Protein AF-A0A522CCM1-F1 (afdb_monomer_lite)

Sequence (232 aa):
MRIQDTDIWNDLVVQETVAMVGDIGEIGLGGDVNENPIMKMMLESGCLDPLAVSAVLAGENDTLFHSGALPPSVQEVLDLSRATRVREEGPGHIFAARNVSALRVVLAEFSSEVTGDAYRKLLDCHDFPELKPHIDAGAHNVVALADGMIETGLLRDMPPKLLDKFIEGMENVSQMAESSVLKRGVASAVQSLKAAIAETAAEELTSAAPRIDPNSPYEVMKQVAKTKFKVK

Radius of gyration: 23.4 Å; chains: 1; bounding box: 50×57×73 Å

Secondary structure (DSSP, 8-state):
----SSHHHHHHHHHHHHHHHHHHHHS--SS-GGG-HHHHHHHHHT---HHHHHHHHHHH-TTSSTTSPPPHHHHHHHHHH-HHHHHHH-SHHHHHHT-HHHHHHHHHHHHHHHHSHHHHHHHHS---TTTHHHHHHHHHHHHHHHHHHHHHTGGGGS-HHHHHHHHHHHHHHHHH---HHHHHHHHHHHHHHHHHHHHHHHHHHHHSS----TTSHHHHHHHHHHHHT---

Structure (mmCIF, N/CA/C/O backbone):
data_AF-A0A522CCM1-F1
#
_entry.id   AF-A0A522CCM1-F1
#
loop_
_atom_site.group_PDB
_atom_site.id
_atom_site.type_symbol
_atom_site.label_atom_id
_atom_site.label_alt_id
_atom_site.label_comp_id
_atom_site.label_asym_id
_atom_site.label_entity_id
_atom_site.label_seq_id
_atom_site.pdbx_PDB_ins_code
_atom_site.Cartn_x
_atom_site.Cartn_y
_atom_site.Cartn_z
_atom_site.occupancy
_atom_site.B_iso_or_equiv
_atom_site.auth_seq_id
_atom_site.auth_comp_id
_atom_site.auth_asym_id
_atom_site.auth_atom_id
_atom_site.pdbx_PDB_model_num
ATOM 1 N N . MET A 1 1 ? -25.336 -11.911 29.252 1.00 30.45 1 MET A N 1
ATOM 2 C CA . MET A 1 1 ? -24.278 -12.932 29.162 1.00 30.45 1 MET A CA 1
ATOM 3 C C . MET A 1 1 ? -23.717 -12.817 27.755 1.00 30.45 1 MET A C 1
ATOM 5 O O . MET A 1 1 ? -24.444 -13.076 26.810 1.00 30.45 1 MET A O 1
ATOM 9 N N . ARG A 1 2 ? -22.543 -12.194 27.625 1.00 36.34 2 ARG A N 1
ATOM 10 C CA . ARG A 1 2 ? -21.839 -11.914 26.365 1.00 36.34 2 ARG A CA 1
ATOM 11 C C . ARG A 1 2 ? -20.530 -12.698 26.392 1.00 36.34 2 ARG A C 1
ATOM 13 O O . ARG A 1 2 ? -20.005 -12.905 27.484 1.00 36.34 2 ARG A O 1
ATOM 20 N N . ILE A 1 3 ? -20.018 -12.957 25.188 1.00 30.80 3 ILE A N 1
ATOM 21 C CA . ILE A 1 3 ? -18.792 -13.684 24.823 1.00 30.80 3 ILE A CA 1
ATOM 22 C C . ILE A 1 3 ? -19.064 -15.184 24.677 1.00 30.80 3 ILE A C 1
ATOM 24 O O . ILE A 1 3 ? -19.173 -15.854 25.698 1.00 30.80 3 ILE A O 1
ATOM 28 N N . GLN A 1 4 ? -19.194 -15.663 23.424 1.00 28.12 4 GLN A N 1
ATOM 29 C CA . GLN A 1 4 ? -18.672 -16.973 22.971 1.00 28.12 4 GLN A CA 1
ATOM 30 C C . GLN A 1 4 ? -18.895 -17.362 21.485 1.00 28.12 4 GLN A C 1
ATOM 32 O O . GLN A 1 4 ? -18.492 -18.458 21.124 1.00 28.12 4 GLN A O 1
ATOM 37 N N . ASP A 1 5 ? -19.421 -16.504 20.597 1.00 29.20 5 ASP A N 1
ATOM 38 C CA . ASP A 1 5 ? -19.772 -16.942 19.220 1.00 29.20 5 ASP A CA 1
ATOM 39 C C . ASP A 1 5 ? -18.972 -16.297 18.064 1.00 29.20 5 ASP A C 1
ATOM 41 O O . ASP A 1 5 ? -19.349 -16.449 16.907 1.00 29.20 5 ASP A O 1
ATOM 45 N N . THR A 1 6 ? -17.871 -15.577 18.315 1.00 30.20 6 THR A N 1
ATOM 46 C CA . THR A 1 6 ? -17.014 -15.017 17.237 1.00 30.20 6 THR A CA 1
ATOM 47 C C . THR A 1 6 ? -15.838 -15.912 16.850 1.00 30.20 6 THR A C 1
ATOM 49 O O . THR A 1 6 ? -15.384 -15.852 15.711 1.00 30.20 6 THR A O 1
ATOM 52 N N . ASP A 1 7 ? -15.386 -16.784 17.750 1.00 31.72 7 ASP A N 1
ATOM 53 C CA . ASP A 1 7 ? -14.239 -17.664 17.484 1.00 31.72 7 ASP A CA 1
ATOM 54 C C . ASP A 1 7 ? -14.651 -18.878 16.635 1.00 31.72 7 ASP A C 1
ATOM 56 O O . ASP A 1 7 ? -13.895 -19.330 15.783 1.00 31.72 7 ASP A O 1
ATOM 60 N N . ILE A 1 8 ? -15.906 -19.325 16.764 1.00 29.61 8 ILE A N 1
ATOM 61 C CA . ILE A 1 8 ? -16.461 -20.439 15.981 1.00 29.61 8 ILE A CA 1
ATOM 62 C C . ILE A 1 8 ? -16.677 -20.034 14.515 1.00 29.61 8 ILE A C 1
ATOM 64 O O . ILE A 1 8 ? -16.461 -20.849 13.629 1.00 29.61 8 ILE A O 1
ATOM 68 N N . TRP A 1 9 ? -17.046 -18.777 14.234 1.00 25.88 9 TRP A N 1
ATOM 69 C CA . TRP A 1 9 ? -17.187 -18.284 12.856 1.00 25.88 9 TRP A CA 1
ATOM 70 C C . TRP A 1 9 ? -15.838 -18.051 12.173 1.00 25.88 9 TRP A C 1
ATOM 72 O O . TRP A 1 9 ? -15.718 -18.334 10.986 1.00 25.88 9 TRP A O 1
ATOM 82 N N . ASN A 1 10 ? -14.816 -17.597 12.904 1.00 30.41 10 ASN A N 1
ATOM 83 C CA . ASN A 1 10 ? -13.466 -17.485 12.350 1.00 30.41 10 ASN A CA 1
ATOM 84 C C . ASN A 1 10 ? -12.851 -18.861 12.073 1.00 30.41 10 ASN A C 1
ATOM 86 O O . ASN A 1 10 ? -12.274 -19.041 11.007 1.00 30.41 10 ASN A O 1
ATOM 90 N N . ASP A 1 11 ? -13.036 -19.845 12.955 1.00 27.53 11 ASP A N 1
ATOM 91 C CA . ASP A 1 11 ? -12.543 -21.204 12.710 1.00 27.53 11 ASP A CA 1
ATOM 92 C C . 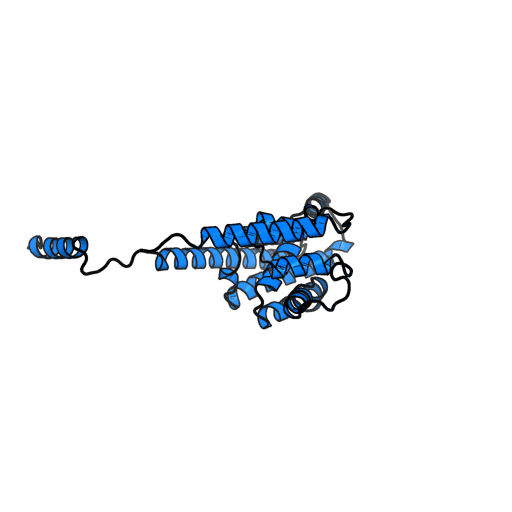ASP A 1 11 ? -13.308 -21.904 11.577 1.00 27.53 11 ASP A C 1
ATOM 94 O O . ASP A 1 11 ? -12.689 -22.611 10.785 1.00 27.53 11 ASP A O 1
ATOM 98 N N . LEU A 1 12 ? -14.620 -21.669 11.428 1.00 25.67 12 LEU A N 1
ATOM 99 C CA . LEU A 1 12 ? -15.402 -22.231 10.320 1.00 25.67 12 LEU A CA 1
ATOM 100 C C . LEU A 1 12 ? -15.051 -21.574 8.978 1.00 25.67 12 LEU A C 1
ATOM 102 O O . LEU A 1 12 ? -14.905 -22.277 7.988 1.00 25.67 12 LEU A O 1
ATOM 106 N N . VAL A 1 13 ? -14.846 -20.252 8.940 1.00 33.22 13 VAL A N 1
ATOM 107 C CA . VAL A 1 13 ? -14.444 -19.533 7.717 1.00 33.22 13 VAL A CA 1
ATOM 108 C C . VAL A 1 13 ? -12.998 -19.854 7.346 1.00 33.22 13 VAL A C 1
ATOM 110 O O . VAL A 1 13 ? -12.708 -20.019 6.166 1.00 33.22 13 VAL A O 1
ATOM 113 N N . VAL A 1 14 ? -12.089 -20.017 8.313 1.00 31.77 14 VAL A N 1
ATOM 114 C CA . VAL A 1 14 ? -10.717 -20.482 8.052 1.00 31.77 14 VAL A CA 1
ATOM 115 C C . VAL A 1 14 ? -10.724 -21.938 7.586 1.00 31.77 14 VAL A C 1
ATOM 117 O O . VAL A 1 14 ? -10.019 -22.250 6.634 1.00 31.77 14 VAL A O 1
ATOM 120 N N . GLN A 1 15 ? -11.546 -22.820 8.163 1.00 28.48 15 GLN A N 1
ATOM 121 C CA . GLN A 1 15 ? -11.653 -24.211 7.704 1.00 28.48 15 GLN A CA 1
ATOM 122 C C . GLN A 1 15 ? -12.343 -24.345 6.343 1.00 28.48 15 GLN A C 1
ATOM 124 O O . GLN A 1 15 ? -11.892 -25.153 5.540 1.00 28.48 15 GLN A O 1
ATOM 129 N N . GLU A 1 16 ? -13.364 -23.543 6.033 1.00 28.03 16 GLU A N 1
ATOM 130 C CA . GLU A 1 16 ? -14.008 -23.523 4.712 1.00 28.03 16 GLU A CA 1
ATOM 131 C C . GLU A 1 16 ? -13.123 -22.852 3.652 1.00 28.03 16 GLU A C 1
ATOM 133 O O . GLU A 1 16 ? -13.088 -23.312 2.515 1.00 28.03 16 GLU A O 1
ATOM 138 N N . THR A 1 17 ? -12.330 -21.838 4.017 1.00 32.12 17 THR A N 1
ATOM 139 C CA . THR A 1 17 ? -11.336 -21.223 3.117 1.00 32.12 17 THR A CA 1
ATOM 140 C C . THR A 1 17 ? -10.154 -22.166 2.882 1.00 32.12 17 THR A C 1
ATOM 142 O O . THR A 1 17 ? -9.695 -22.289 1.753 1.00 32.12 17 THR A O 1
ATOM 145 N N . VAL A 1 18 ? -9.697 -22.901 3.903 1.00 29.98 18 VAL A N 1
ATOM 146 C CA . VAL A 1 18 ? -8.673 -23.954 3.766 1.00 29.98 18 VAL A CA 1
ATOM 147 C C . VAL A 1 18 ? -9.215 -25.165 3.002 1.00 29.98 18 VAL A C 1
ATOM 149 O O . VAL A 1 18 ? -8.461 -25.768 2.250 1.00 29.98 18 VAL A O 1
ATOM 152 N N . ALA A 1 19 ? -10.503 -25.497 3.121 1.00 29.53 19 ALA A N 1
ATOM 153 C CA . ALA A 1 19 ? -11.146 -26.532 2.310 1.00 29.53 19 ALA A CA 1
ATOM 154 C C . ALA A 1 19 ? -11.309 -26.089 0.847 1.00 29.53 19 ALA A C 1
ATOM 156 O O . ALA A 1 19 ? -11.021 -26.872 -0.046 1.00 29.53 19 ALA A O 1
ATOM 157 N N . MET A 1 20 ? -11.648 -24.821 0.583 1.00 29.55 20 MET A N 1
ATOM 158 C CA . MET A 1 20 ? -11.627 -24.254 -0.773 1.00 29.55 20 MET A CA 1
ATOM 159 C C . MET A 1 20 ? -10.211 -24.244 -1.365 1.00 29.55 20 MET A C 1
ATOM 161 O O . MET A 1 20 ? -10.035 -24.609 -2.520 1.00 29.55 20 MET A O 1
ATOM 165 N N . VAL A 1 21 ? -9.192 -23.877 -0.582 1.00 34.12 21 VAL A N 1
ATOM 166 C CA . VAL A 1 21 ? -7.774 -23.916 -0.991 1.00 34.12 21 VAL A CA 1
ATOM 167 C C . VAL A 1 21 ? -7.271 -25.361 -1.158 1.00 34.12 21 VAL A C 1
ATOM 169 O O . VAL A 1 21 ? -6.456 -25.627 -2.038 1.00 34.12 21 VAL A O 1
ATOM 172 N N . GLY A 1 22 ? -7.784 -26.302 -0.362 1.00 27.34 22 GLY A N 1
ATOM 173 C CA . GLY A 1 22 ? -7.484 -27.733 -0.438 1.00 27.34 22 GLY A CA 1
ATOM 174 C C . GLY A 1 22 ? -8.107 -28.415 -1.657 1.00 27.34 22 GLY A C 1
ATOM 175 O O . GLY A 1 22 ? -7.413 -29.153 -2.351 1.00 27.34 22 GLY A O 1
ATOM 176 N N . ASP A 1 23 ? -9.361 -28.096 -1.981 1.00 31.47 23 ASP A N 1
ATOM 177 C CA . ASP A 1 23 ? -10.045 -28.590 -3.183 1.00 31.47 23 ASP A CA 1
ATOM 178 C C . ASP A 1 23 ? -9.458 -27.967 -4.460 1.00 31.47 23 ASP A C 1
ATOM 180 O O . ASP A 1 23 ? -9.350 -28.638 -5.484 1.00 31.47 23 ASP A O 1
ATOM 184 N N . ILE A 1 24 ? -8.979 -26.717 -4.404 1.00 35.44 24 ILE A N 1
ATOM 185 C CA . ILE A 1 24 ? -8.201 -26.094 -5.490 1.00 35.44 24 ILE A CA 1
ATOM 186 C C . ILE A 1 24 ? -6.858 -26.827 -5.712 1.00 35.44 24 ILE A C 1
ATOM 188 O O . ILE A 1 24 ? -6.369 -26.885 -6.841 1.00 35.44 24 ILE A O 1
ATOM 192 N N . GLY A 1 25 ? -6.292 -27.451 -4.673 1.00 30.28 25 GLY A N 1
ATOM 193 C CA . GLY A 1 25 ? -5.095 -28.294 -4.764 1.00 30.28 25 GLY A CA 1
ATOM 194 C C . GLY A 1 25 ? -5.304 -29.625 -5.502 1.00 30.28 25 GLY A C 1
ATOM 195 O O . GLY A 1 25 ? -4.355 -30.142 -6.090 1.00 30.28 25 GLY A O 1
ATOM 196 N N . GLU A 1 26 ? -6.529 -30.167 -5.539 1.00 30.34 26 GLU A N 1
ATOM 197 C CA . GLU A 1 26 ? -6.848 -31.380 -6.314 1.00 30.34 26 GLU A CA 1
ATOM 198 C C . GLU A 1 26 ? -7.191 -31.087 -7.785 1.00 30.34 26 GLU A C 1
ATOM 200 O O . GLU A 1 26 ? -7.065 -31.973 -8.637 1.00 30.34 26 GLU A O 1
ATOM 205 N N . ILE A 1 27 ? -7.520 -29.837 -8.138 1.00 31.53 27 ILE A N 1
ATOM 206 C CA . ILE A 1 27 ? -7.717 -29.404 -9.532 1.00 31.53 27 ILE A CA 1
ATOM 207 C C . ILE A 1 27 ? -6.370 -28.982 -10.143 1.00 31.53 27 ILE A C 1
ATOM 209 O O . ILE A 1 27 ? -6.199 -27.863 -10.610 1.00 31.53 27 ILE A O 1
ATOM 213 N N . GLY A 1 28 ? -5.390 -29.888 -10.134 1.00 28.36 28 GLY A N 1
ATOM 214 C CA . GLY A 1 28 ? -4.224 -29.849 -11.028 1.00 28.36 28 GLY A CA 1
ATOM 215 C C . GLY A 1 28 ? -3.509 -28.499 -11.198 1.00 28.36 28 GLY A C 1
ATOM 216 O O . GLY A 1 28 ? -3.102 -28.180 -12.316 1.00 28.36 28 GLY A O 1
ATOM 217 N N . LEU A 1 29 ? -3.337 -27.709 -10.134 1.00 37.25 29 LEU A N 1
ATOM 218 C CA . LEU A 1 29 ? -2.460 -26.541 -10.158 1.00 37.25 29 LEU A CA 1
ATOM 219 C C . LEU A 1 29 ? -1.007 -27.014 -10.076 1.00 37.25 29 LEU A C 1
ATOM 221 O O . LEU A 1 29 ? -0.530 -27.461 -9.039 1.00 37.25 29 LEU A O 1
ATOM 225 N N . GLY A 1 30 ? -0.281 -26.917 -11.186 1.00 30.20 30 GLY A N 1
ATOM 226 C CA . GLY A 1 30 ? 1.158 -27.191 -11.255 1.00 30.20 30 GLY A CA 1
ATOM 227 C C . GLY A 1 30 ? 2.047 -26.123 -10.601 1.00 30.20 30 GLY A C 1
ATOM 228 O O . GLY A 1 30 ? 3.176 -25.948 -11.049 1.00 30.20 30 GLY A O 1
ATOM 229 N N . GLY A 1 31 ? 1.557 -25.406 -9.587 1.00 39.31 31 GLY A N 1
ATOM 230 C CA . GLY A 1 31 ? 2.300 -24.412 -8.812 1.00 39.31 31 GLY A CA 1
ATOM 231 C C . GLY A 1 31 ? 1.668 -24.262 -7.432 1.00 39.31 31 GLY A C 1
ATOM 232 O O . GLY A 1 31 ? 0.456 -24.080 -7.322 1.00 39.31 31 GLY A O 1
ATOM 233 N N . ASP A 1 3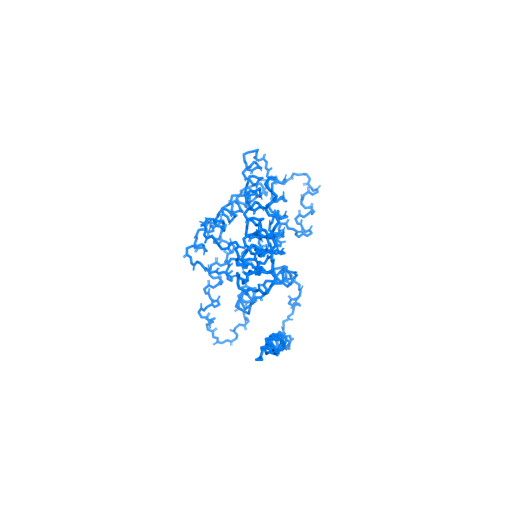2 ? 2.472 -24.412 -6.384 1.00 50.53 32 ASP A N 1
ATOM 234 C CA . ASP A 1 32 ? 2.021 -24.338 -4.997 1.00 50.53 32 ASP A CA 1
ATOM 235 C C . ASP A 1 32 ? 1.526 -22.907 -4.722 1.00 50.53 32 ASP A C 1
ATOM 237 O O . ASP A 1 32 ? 2.260 -21.944 -4.921 1.00 50.53 32 ASP A O 1
ATOM 241 N N . VAL A 1 33 ? 0.274 -22.735 -4.282 1.00 49.56 33 VAL A N 1
ATOM 242 C CA . VAL A 1 33 ? -0.326 -21.417 -3.965 1.00 49.56 33 VAL A CA 1
ATOM 243 C C . VAL A 1 33 ? 0.514 -20.647 -2.925 1.00 49.56 33 VAL A C 1
ATOM 245 O O . VAL A 1 33 ? 0.452 -19.420 -2.843 1.00 49.56 33 VAL A O 1
ATOM 248 N N . ASN A 1 34 ? 1.364 -21.358 -2.175 1.00 52.16 34 ASN A N 1
ATOM 249 C CA . ASN A 1 34 ? 2.346 -20.798 -1.247 1.00 52.16 34 ASN A CA 1
ATOM 250 C C . ASN A 1 34 ? 3.597 -20.182 -1.912 1.00 52.16 34 ASN A C 1
ATOM 252 O O . ASN A 1 34 ? 4.387 -19.531 -1.223 1.00 52.16 34 ASN A O 1
ATOM 256 N N . GLU A 1 35 ? 3.804 -20.371 -3.218 1.00 64.31 35 GLU A N 1
ATOM 257 C CA . GLU A 1 35 ? 4.907 -19.769 -3.982 1.00 64.31 35 GLU A CA 1
ATOM 258 C C . GLU A 1 35 ? 4.575 -18.367 -4.511 1.00 64.31 35 GLU A C 1
ATOM 260 O O . GLU A 1 35 ? 5.494 -17.617 -4.850 1.00 64.31 35 GLU A O 1
ATOM 265 N N . ASN A 1 36 ? 3.298 -17.967 -4.527 1.00 74.62 36 ASN A N 1
ATOM 266 C CA . ASN A 1 36 ? 2.910 -16.617 -4.928 1.00 74.62 36 ASN A CA 1
ATOM 267 C C . ASN A 1 36 ? 3.379 -15.591 -3.868 1.00 74.62 36 ASN A C 1
ATOM 269 O O . ASN A 1 36 ? 2.920 -15.627 -2.719 1.00 74.62 36 ASN A O 1
ATOM 273 N N . PRO A 1 37 ? 4.259 -14.637 -4.230 1.00 77.12 37 PRO A N 1
ATOM 274 C CA . PRO A 1 37 ? 4.839 -13.690 -3.280 1.00 77.12 37 PRO A CA 1
ATOM 275 C C . PRO A 1 37 ? 3.816 -12.685 -2.727 1.00 77.12 37 PRO A C 1
ATOM 277 O O . PRO A 1 37 ? 3.948 -12.261 -1.578 1.00 77.12 37 PRO A O 1
ATOM 280 N N . ILE A 1 38 ? 2.777 -12.344 -3.497 1.00 83.38 38 ILE A N 1
ATOM 281 C CA . ILE A 1 38 ? 1.671 -11.478 -3.068 1.00 83.38 38 ILE A CA 1
ATOM 282 C C . ILE A 1 38 ? 0.817 -12.224 -2.045 1.00 83.38 38 ILE A C 1
ATOM 284 O O . ILE A 1 38 ? 0.594 -11.723 -0.944 1.00 83.38 38 ILE A O 1
ATOM 288 N N . MET A 1 39 ? 0.402 -13.453 -2.367 1.00 82.06 39 MET A N 1
ATOM 289 C CA . MET A 1 39 ? -0.387 -14.296 -1.463 1.00 82.06 39 MET A CA 1
ATOM 290 C C . MET A 1 39 ? 0.358 -14.541 -0.147 1.00 82.06 39 MET A C 1
ATOM 292 O O . MET A 1 39 ? -0.208 -14.382 0.936 1.00 82.06 39 MET A O 1
ATOM 296 N N . LYS A 1 40 ? 1.658 -14.845 -0.229 1.00 82.06 40 LYS A N 1
ATOM 297 C CA . LYS A 1 40 ? 2.532 -15.007 0.934 1.00 82.06 40 LYS A CA 1
ATOM 298 C C . LYS A 1 40 ? 2.619 -13.733 1.776 1.00 82.06 40 LYS A C 1
ATOM 300 O O . LYS A 1 40 ? 2.466 -13.799 2.994 1.00 82.06 40 LYS A O 1
ATOM 305 N N . MET A 1 41 ? 2.802 -12.571 1.145 1.00 85.38 41 MET A N 1
ATOM 306 C CA . MET A 1 41 ? 2.810 -11.281 1.842 1.00 85.38 41 MET A CA 1
ATOM 307 C C . MET A 1 41 ? 1.486 -11.035 2.575 1.00 85.38 41 MET A C 1
ATOM 309 O O . MET A 1 41 ? 1.478 -10.581 3.724 1.00 85.38 41 MET A O 1
ATOM 313 N N . MET A 1 42 ? 0.362 -11.366 1.934 1.00 85.75 42 MET A N 1
ATOM 314 C CA . MET A 1 42 ? -0.961 -11.186 2.521 1.00 85.75 42 MET A CA 1
ATOM 315 C C . MET A 1 42 ? -1.217 -12.120 3.710 1.00 85.75 42 MET A C 1
ATOM 317 O O . MET A 1 42 ? -1.735 -11.676 4.740 1.00 85.75 42 MET A O 1
ATOM 321 N N . LEU A 1 43 ? -0.795 -13.384 3.593 1.00 84.38 43 LEU A N 1
ATOM 322 C CA . LEU A 1 43 ? -0.793 -14.384 4.666 1.00 84.38 43 LEU A CA 1
ATOM 323 C C . LEU A 1 43 ? 0.002 -13.894 5.885 1.00 84.38 43 LEU A C 1
ATOM 325 O O . LEU A 1 43 ? -0.529 -13.818 6.992 1.00 84.38 43 LEU A O 1
ATOM 329 N N . GLU A 1 44 ? 1.267 -13.517 5.685 1.00 84.06 44 GLU A N 1
ATOM 330 C CA . GLU A 1 44 ? 2.179 -13.103 6.763 1.00 84.06 44 GLU A CA 1
ATOM 331 C C . GLU A 1 44 ? 1.721 -11.818 7.470 1.00 84.06 44 GLU A C 1
ATOM 333 O O . GLU A 1 44 ? 1.930 -11.638 8.681 1.00 84.06 44 GLU A O 1
ATOM 338 N N . SER A 1 45 ? 1.059 -10.938 6.718 1.00 83.12 45 SER A N 1
ATOM 339 C CA . SER A 1 45 ? 0.528 -9.667 7.211 1.00 83.12 45 SER A CA 1
ATOM 340 C C . SER A 1 45 ? -0.849 -9.791 7.865 1.00 83.12 45 SER A C 1
ATOM 342 O O . SER A 1 45 ? -1.321 -8.822 8.462 1.00 83.12 45 SER A O 1
ATOM 344 N N . GLY A 1 46 ? -1.496 -10.959 7.771 1.00 80.88 46 GLY A N 1
ATOM 345 C CA . GLY A 1 46 ? -2.859 -11.173 8.258 1.00 80.88 46 GLY A CA 1
ATOM 346 C C . GLY A 1 46 ? -3.902 -10.318 7.532 1.00 80.88 46 GLY A C 1
ATOM 347 O O . GLY A 1 46 ? -4.912 -9.960 8.129 1.00 80.88 46 GLY A O 1
ATOM 348 N N . CYS A 1 47 ? -3.650 -9.947 6.271 1.00 82.56 47 CYS A N 1
ATOM 349 C CA . CYS A 1 47 ? -4.543 -9.095 5.476 1.00 82.56 47 CYS A CA 1
ATOM 350 C C . CYS A 1 47 ? -5.418 -9.874 4.487 1.00 82.56 47 CYS A C 1
ATOM 352 O O . CYS A 1 47 ? -6.005 -9.283 3.582 1.00 82.56 47 CYS A O 1
ATOM 354 N N . LEU A 1 48 ? -5.512 -11.192 4.663 1.00 73.94 48 LEU A N 1
ATOM 355 C CA . LEU A 1 48 ? -6.335 -12.053 3.831 1.00 73.94 48 LEU A CA 1
ATOM 356 C C . LEU A 1 48 ? -7.819 -11.803 4.082 1.00 73.94 48 LEU A C 1
ATOM 358 O O . LEU A 1 48 ? -8.353 -12.138 5.138 1.00 73.94 48 LEU A O 1
ATOM 362 N N . ASP A 1 49 ? -8.490 -11.285 3.063 1.00 80.62 49 ASP A N 1
ATOM 363 C CA . ASP A 1 49 ? -9.928 -11.430 2.909 1.00 80.62 49 ASP A CA 1
ATOM 364 C C . ASP A 1 49 ? -10.239 -12.317 1.690 1.00 80.62 49 ASP A C 1
ATOM 366 O O . ASP A 1 49 ? -9.479 -12.305 0.715 1.00 80.62 49 ASP A O 1
ATOM 370 N N . PRO A 1 50 ? -11.340 -13.097 1.712 1.00 77.44 50 PRO A N 1
ATOM 371 C CA . PRO A 1 50 ? -11.660 -14.041 0.637 1.00 77.44 50 PRO A CA 1
ATOM 372 C C . PRO A 1 50 ? -11.754 -13.398 -0.751 1.00 77.44 50 PRO A C 1
ATOM 374 O O . PRO A 1 50 ? -11.460 -14.042 -1.761 1.00 77.44 50 PRO A O 1
ATOM 377 N N . LEU A 1 51 ? -12.152 -12.123 -0.812 1.00 79.94 51 LEU A N 1
ATOM 378 C CA . LEU A 1 51 ? -12.288 -11.392 -2.066 1.00 79.94 51 LEU A CA 1
ATOM 379 C C . LEU A 1 51 ? -10.918 -11.062 -2.665 1.00 79.94 51 LEU A C 1
ATOM 381 O O . LEU A 1 51 ? -10.689 -11.335 -3.841 1.00 79.94 51 LEU A O 1
ATOM 385 N N . ALA A 1 52 ? -10.001 -10.540 -1.851 1.00 81.81 52 ALA A N 1
ATOM 386 C CA . ALA A 1 52 ? -8.626 -10.288 -2.258 1.00 81.81 52 ALA A CA 1
ATOM 387 C C . ALA A 1 52 ? -7.894 -11.584 -2.650 1.00 81.81 52 ALA A C 1
ATOM 389 O O . ALA A 1 52 ? -7.211 -11.602 -3.668 1.00 81.81 52 ALA A O 1
ATOM 390 N N . VAL A 1 53 ? -8.102 -12.687 -1.919 1.00 79.75 53 VAL A N 1
ATOM 391 C CA . VAL A 1 53 ? -7.558 -14.013 -2.276 1.00 79.75 53 VAL A CA 1
ATOM 392 C C . VAL A 1 53 ? -8.049 -14.455 -3.649 1.00 79.75 53 VAL A C 1
ATOM 394 O O . VAL A 1 53 ? -7.249 -14.809 -4.512 1.00 79.75 53 VAL A O 1
ATOM 397 N N . SER A 1 54 ? -9.364 -14.390 -3.867 1.00 77.25 54 SER A N 1
ATOM 398 C CA . SER A 1 54 ? -9.973 -14.769 -5.143 1.00 77.25 54 SER A CA 1
ATOM 399 C C . SER A 1 54 ? -9.429 -13.924 -6.292 1.00 77.25 54 SER A C 1
ATOM 401 O O . SER A 1 54 ? -9.142 -14.463 -7.355 1.00 77.25 54 SER A O 1
ATOM 403 N N . ALA A 1 55 ? -9.251 -12.619 -6.073 1.00 79.81 55 ALA A N 1
ATOM 404 C CA . ALA A 1 55 ? -8.683 -11.711 -7.060 1.00 79.81 55 ALA A CA 1
ATOM 405 C C . ALA A 1 55 ? -7.211 -12.030 -7.360 1.00 79.81 55 ALA A C 1
ATOM 407 O O . ALA A 1 55 ? -6.853 -12.161 -8.523 1.00 79.81 55 ALA A O 1
ATOM 408 N N . VAL A 1 56 ? -6.366 -12.219 -6.341 1.00 79.38 56 VAL A N 1
ATOM 409 C CA . VAL A 1 56 ? -4.943 -12.560 -6.527 1.00 79.38 56 VAL A CA 1
ATOM 410 C C . VAL A 1 56 ? -4.793 -13.851 -7.328 1.00 79.38 56 VAL A C 1
ATOM 412 O O . VAL A 1 56 ? -4.057 -13.882 -8.310 1.00 79.38 56 VAL A O 1
ATOM 415 N N . LEU A 1 57 ? -5.541 -14.894 -6.963 1.00 77.75 57 LEU A N 1
ATOM 416 C CA . LEU A 1 57 ? -5.502 -16.169 -7.673 1.00 77.75 57 LEU A CA 1
ATOM 417 C C . LEU A 1 57 ? -5.999 -16.021 -9.119 1.00 77.75 57 LEU A C 1
ATOM 419 O O . LEU A 1 57 ? -5.337 -16.474 -10.051 1.00 77.75 57 LEU A O 1
ATOM 423 N N . ALA A 1 58 ? -7.132 -15.340 -9.316 1.00 75.38 58 ALA A N 1
ATOM 424 C CA . ALA A 1 58 ? -7.712 -15.080 -10.632 1.00 75.38 58 ALA A CA 1
ATOM 425 C C . ALA A 1 58 ? -6.770 -14.307 -11.570 1.00 75.38 58 ALA A C 1
ATOM 427 O O . ALA A 1 58 ? -6.762 -14.563 -12.769 1.00 75.38 58 ALA A O 1
ATOM 428 N N . GLY A 1 59 ? -5.989 -13.364 -11.035 1.00 70.88 59 GLY A N 1
ATOM 429 C CA . GLY A 1 59 ? -5.044 -12.564 -11.815 1.00 70.88 59 GLY A CA 1
ATOM 430 C C . GLY A 1 59 ? -3.833 -13.352 -12.317 1.00 70.88 59 GLY A C 1
ATOM 431 O O . GLY A 1 59 ? -3.263 -12.987 -13.342 1.00 70.88 59 GLY A O 1
ATOM 432 N N . GLU A 1 60 ? -3.448 -14.429 -11.627 1.00 64.62 60 GLU A N 1
ATOM 433 C CA . GLU A 1 60 ? -2.330 -15.294 -12.034 1.00 64.62 60 GLU A CA 1
ATOM 434 C C . GLU A 1 60 ? -2.743 -16.409 -12.989 1.00 64.62 60 GLU A C 1
ATOM 436 O O . GLU A 1 60 ? -1.954 -16.838 -13.830 1.00 64.62 60 GLU A O 1
ATOM 441 N N . ASN A 1 61 ? -3.983 -16.876 -12.874 1.00 60.16 61 ASN A N 1
ATOM 442 C CA . ASN A 1 61 ? -4.515 -17.932 -13.713 1.00 60.16 61 ASN A CA 1
ATOM 443 C C . ASN A 1 61 ? -5.823 -17.460 -14.348 1.00 60.16 61 ASN A C 1
ATOM 445 O O . ASN A 1 61 ? -6.900 -17.665 -13.784 1.00 60.16 61 ASN A O 1
ATOM 449 N N . ASP A 1 62 ? -5.737 -16.959 -15.586 1.00 51.50 62 ASP A N 1
ATOM 450 C CA . ASP A 1 62 ? -6.896 -16.707 -16.467 1.00 51.50 62 ASP A CA 1
ATOM 451 C C . ASP A 1 62 ? -7.831 -17.935 -16.578 1.00 51.50 62 ASP A C 1
ATOM 453 O O . ASP A 1 62 ? -8.981 -17.838 -17.006 1.00 51.50 62 ASP A O 1
ATOM 457 N N . THR A 1 63 ? -7.336 -19.117 -16.199 1.00 46.94 63 THR A N 1
ATOM 458 C CA . THR A 1 63 ? -8.018 -20.406 -16.262 1.00 46.94 63 THR A CA 1
ATOM 459 C C . THR A 1 63 ? -8.715 -20.830 -14.970 1.00 46.94 63 THR A C 1
ATOM 461 O O . THR A 1 63 ? -9.505 -21.766 -15.038 1.00 46.94 63 THR A O 1
ATOM 464 N N . LEU A 1 64 ? -8.503 -20.195 -13.807 1.00 49.28 64 LEU A N 1
ATOM 465 C CA . LEU A 1 64 ? -9.062 -20.683 -12.526 1.00 49.28 64 LEU A CA 1
ATOM 466 C C . LEU A 1 64 ? -10.595 -20.746 -12.502 1.00 49.28 64 LEU A C 1
ATOM 468 O O . LEU A 1 64 ? -11.176 -21.572 -11.802 1.00 49.28 64 LEU A O 1
ATOM 472 N N . PHE A 1 65 ? -11.263 -19.940 -13.324 1.00 50.72 65 PHE A N 1
ATOM 473 C CA . PHE A 1 65 ? -12.717 -19.937 -13.439 1.00 50.72 65 PHE A CA 1
ATOM 474 C C . PHE A 1 65 ? -13.122 -20.752 -14.661 1.00 50.72 65 PHE A C 1
ATOM 476 O O . PHE A 1 65 ? -13.439 -20.232 -15.731 1.00 50.72 65 PHE A O 1
ATOM 483 N N . HIS A 1 66 ? -13.088 -22.076 -14.503 1.00 43.47 66 HIS A N 1
ATOM 484 C CA . HIS A 1 66 ? -13.586 -22.998 -15.514 1.00 43.47 66 HIS A CA 1
ATOM 485 C C . HIS A 1 66 ? -15.087 -22.723 -15.731 1.00 43.47 66 HIS A C 1
ATOM 487 O O . HIS A 1 66 ? -15.919 -23.080 -14.902 1.00 43.47 66 HIS A O 1
ATOM 493 N N . SER A 1 67 ? -15.424 -22.107 -16.871 1.00 44.25 67 SER A N 1
ATOM 494 C CA . SER A 1 67 ? -16.771 -21.940 -17.462 1.00 44.25 67 SER A CA 1
ATOM 495 C C . SER A 1 67 ? -17.645 -20.720 -17.102 1.00 44.25 67 SER A C 1
ATOM 497 O O . SER A 1 67 ? -18.774 -20.653 -17.590 1.00 44.25 67 SER A O 1
ATOM 499 N N . GLY A 1 68 ? -17.163 -19.708 -16.372 1.00 54.41 68 GLY A N 1
ATOM 500 C CA . GLY A 1 68 ? -17.984 -18.530 -16.041 1.00 54.41 68 GLY A CA 1
ATOM 501 C C . GLY A 1 68 ? -17.193 -17.233 -15.911 1.00 54.41 68 GLY A C 1
ATOM 502 O O . GLY A 1 68 ? -16.029 -17.251 -15.528 1.00 54.41 68 GLY A O 1
ATOM 503 N N . ALA A 1 69 ? -17.834 -16.102 -16.229 1.00 67.94 69 ALA A N 1
ATOM 504 C CA . ALA A 1 69 ? -17.303 -14.784 -15.893 1.00 67.94 69 ALA A CA 1
ATOM 505 C C . ALA A 1 69 ? -17.041 -14.700 -14.380 1.00 67.94 69 ALA A C 1
ATOM 507 O O . ALA A 1 69 ? -17.829 -15.222 -13.586 1.00 67.94 69 ALA A O 1
ATOM 508 N N . LEU A 1 70 ? -15.949 -14.038 -13.996 1.00 72.88 70 LEU A N 1
ATOM 509 C CA . LEU A 1 70 ? -15.630 -13.761 -12.600 1.00 72.88 70 LEU A CA 1
ATOM 510 C C . LEU A 1 70 ? -16.822 -13.093 -11.895 1.00 72.88 70 LEU A C 1
ATOM 512 O O . LEU A 1 70 ? -17.515 -12.274 -12.513 1.00 72.88 70 LEU A O 1
ATOM 516 N N . PRO A 1 71 ? -17.065 -13.387 -10.603 1.00 81.12 71 PRO A N 1
ATOM 517 C CA . PRO A 1 71 ? -18.022 -12.618 -9.821 1.00 81.12 71 PRO A CA 1
ATOM 518 C C . PRO A 1 71 ? -17.716 -11.114 -9.945 1.00 81.12 71 PRO A C 1
ATOM 520 O O . PRO A 1 71 ? -16.542 -10.745 -9.849 1.00 81.12 71 PRO A O 1
ATOM 523 N N . PRO A 1 72 ? -18.722 -10.232 -10.115 1.00 83.62 72 PRO A N 1
ATOM 524 C CA . PRO A 1 72 ? -18.478 -8.806 -10.347 1.00 83.62 72 PRO A CA 1
ATOM 525 C C . PRO A 1 72 ? -17.589 -8.143 -9.291 1.00 83.62 72 PRO A C 1
ATOM 527 O O . PRO A 1 72 ? -16.756 -7.315 -9.632 1.00 83.62 72 PRO A O 1
ATOM 530 N N . SER A 1 73 ? -17.709 -8.550 -8.025 1.00 84.06 73 SER A N 1
ATOM 531 C CA . SER A 1 73 ? -16.869 -8.051 -6.933 1.00 84.06 73 SER A CA 1
ATOM 532 C C . SER A 1 73 ? -15.399 -8.469 -7.059 1.00 84.06 73 SER A C 1
ATOM 534 O O . SER A 1 73 ? -14.514 -7.702 -6.697 1.00 84.06 73 SER A O 1
ATOM 536 N N . VAL A 1 74 ? -15.120 -9.674 -7.568 1.00 84.50 74 VAL A N 1
ATOM 537 C CA . VAL A 1 74 ? -13.748 -10.161 -7.801 1.00 84.50 74 VAL A CA 1
ATOM 538 C C . VAL A 1 74 ? -13.151 -9.457 -9.014 1.00 84.50 74 VAL A C 1
ATOM 540 O O . VAL A 1 74 ? -12.007 -9.012 -8.962 1.00 84.50 74 VAL A O 1
ATOM 543 N N . GLN A 1 75 ? -13.945 -9.308 -10.080 1.00 84.19 75 GLN A N 1
ATOM 544 C CA . GLN A 1 75 ? -13.546 -8.566 -11.273 1.00 84.19 75 GLN A CA 1
ATOM 545 C C . GLN A 1 75 ? -13.223 -7.107 -10.937 1.00 84.19 75 GLN A C 1
ATOM 547 O O . GLN A 1 75 ? -12.208 -6.591 -11.384 1.00 84.19 75 GLN A O 1
ATOM 552 N N . GLU A 1 76 ? -14.039 -6.460 -10.104 1.00 87.06 76 GLU A N 1
ATOM 553 C CA . GLU A 1 76 ? -13.793 -5.090 -9.659 1.00 87.06 76 GLU A CA 1
ATOM 554 C C . GLU A 1 76 ? -12.473 -4.967 -8.889 1.00 87.06 76 GLU A C 1
ATOM 556 O O . GLU A 1 76 ? -11.679 -4.072 -9.179 1.00 87.06 76 GLU A O 1
ATOM 561 N N . VAL A 1 77 ? -12.207 -5.870 -7.936 1.00 87.12 77 VAL A N 1
ATOM 562 C CA . VAL A 1 77 ? -10.937 -5.861 -7.194 1.00 87.12 77 VAL A CA 1
ATOM 563 C C . VAL A 1 77 ? -9.761 -6.027 -8.147 1.00 87.12 77 VAL A C 1
ATOM 565 O O . VAL A 1 77 ? -8.835 -5.228 -8.075 1.00 87.12 77 VAL A O 1
ATOM 568 N N . LEU A 1 78 ? -9.831 -6.982 -9.075 1.00 83.38 78 LEU A N 1
ATOM 569 C CA . LEU A 1 78 ? -8.819 -7.184 -10.111 1.00 83.38 78 LEU A CA 1
ATOM 570 C C . LEU A 1 78 ? -8.601 -5.945 -10.986 1.00 83.38 78 LEU A C 1
ATOM 572 O O . LEU A 1 78 ? -7.466 -5.534 -11.217 1.00 83.38 78 LEU A O 1
ATOM 576 N N . ASP A 1 79 ? -9.676 -5.339 -11.481 1.00 84.81 79 ASP A N 1
ATOM 577 C CA . ASP A 1 79 ? -9.614 -4.186 -12.382 1.00 84.81 79 ASP A CA 1
ATOM 578 C C . ASP A 1 79 ? -9.022 -2.947 -11.696 1.00 84.81 79 ASP A C 1
ATOM 580 O O . ASP A 1 79 ? -8.368 -2.119 -12.344 1.00 84.81 79 ASP A O 1
ATOM 584 N N . LEU A 1 80 ? -9.256 -2.812 -10.389 1.00 86.94 80 LEU A N 1
ATOM 585 C CA . LEU A 1 80 ? -8.691 -1.753 -9.559 1.00 86.94 80 LEU A CA 1
ATOM 586 C C . LEU A 1 80 ? -7.245 -2.051 -9.152 1.00 86.94 80 LEU A C 1
ATOM 588 O O . LEU A 1 80 ? -6.429 -1.126 -9.131 1.00 86.94 80 LEU A O 1
ATOM 592 N N . SER A 1 81 ? -6.930 -3.312 -8.838 1.00 84.06 81 SER A N 1
ATOM 593 C CA . SER A 1 81 ? -5.642 -3.717 -8.275 1.00 84.06 81 SER A CA 1
ATOM 594 C C . SER A 1 81 ? -4.566 -4.018 -9.311 1.00 84.06 81 SER A C 1
ATOM 596 O O . SER A 1 81 ? -3.420 -4.215 -8.929 1.00 84.06 81 SER A O 1
ATOM 598 N N . ARG A 1 82 ? -4.891 -4.052 -10.609 1.00 78.12 82 ARG A N 1
ATOM 599 C CA . ARG A 1 82 ? -3.904 -4.262 -11.681 1.00 78.12 82 ARG A CA 1
ATOM 600 C C . ARG A 1 82 ? -2.747 -3.267 -11.574 1.00 78.12 82 ARG A C 1
ATOM 602 O O . ARG A 1 82 ? -2.907 -2.090 -11.912 1.00 78.12 82 ARG A O 1
ATOM 609 N N . ALA A 1 83 ? -1.559 -3.751 -11.211 1.00 61.38 83 ALA A N 1
ATOM 610 C CA . ALA A 1 83 ? -0.373 -2.909 -11.088 1.00 61.38 83 ALA A CA 1
ATOM 611 C C . ALA A 1 83 ? -0.035 -2.130 -12.351 1.00 61.38 83 ALA A C 1
ATOM 613 O O . ALA A 1 83 ? 0.402 -0.993 -12.235 1.00 61.38 83 ALA A O 1
ATOM 614 N N . THR A 1 84 ? -0.253 -2.677 -13.549 1.00 61.34 84 THR A N 1
ATOM 615 C CA . THR A 1 84 ? -0.038 -1.927 -14.798 1.00 61.34 84 THR A CA 1
ATOM 616 C C . THR A 1 84 ? -0.832 -0.624 -14.800 1.00 61.34 84 THR A C 1
ATOM 618 O O . THR A 1 84 ? -0.283 0.435 -15.082 1.00 61.34 84 THR A O 1
ATOM 621 N N . ARG A 1 85 ? -2.094 -0.675 -14.365 1.00 66.12 85 ARG A N 1
ATOM 622 C CA . ARG A 1 85 ? -2.962 0.498 -14.290 1.00 66.12 85 ARG A CA 1
ATOM 623 C C . ARG A 1 85 ? -2.515 1.469 -13.203 1.00 66.12 85 ARG A C 1
ATOM 625 O O . ARG A 1 85 ? -2.464 2.664 -13.445 1.00 66.12 85 ARG A O 1
ATOM 632 N N . VAL A 1 86 ? -2.126 0.967 -12.031 1.00 71.19 86 VAL A N 1
ATOM 633 C CA . VAL A 1 86 ? -1.573 1.808 -10.951 1.00 71.19 86 VAL A CA 1
ATOM 634 C C . VAL A 1 86 ? -0.266 2.477 -11.373 1.00 71.19 86 VAL A C 1
ATOM 636 O O . VAL A 1 86 ? -0.020 3.623 -11.013 1.00 71.19 86 VAL A O 1
ATOM 639 N N . ARG A 1 87 ? 0.565 1.785 -12.157 1.00 66.31 87 ARG A N 1
ATOM 640 C CA . ARG A 1 87 ? 1.839 2.306 -12.660 1.00 66.31 87 ARG A CA 1
ATOM 641 C C . ARG A 1 87 ? 1.648 3.371 -13.736 1.00 66.31 87 ARG A C 1
ATOM 643 O O . ARG A 1 87 ? 2.421 4.323 -13.761 1.00 66.31 87 ARG A O 1
ATOM 650 N N . GLU A 1 88 ? 0.653 3.203 -14.604 1.00 68.94 88 GLU A N 1
ATOM 651 C CA . GLU A 1 88 ? 0.398 4.083 -15.751 1.00 68.94 88 GLU A CA 1
ATOM 652 C C . GLU A 1 88 ? -0.519 5.270 -15.418 1.00 68.94 88 GLU A C 1
ATOM 654 O O . GLU A 1 88 ? -0.244 6.395 -15.830 1.00 68.94 88 GLU A O 1
ATOM 659 N N . GLU A 1 89 ? -1.597 5.036 -14.667 1.00 75.88 89 GLU A N 1
ATOM 660 C CA . GLU A 1 89 ? -2.629 6.033 -14.339 1.00 75.88 89 GLU A CA 1
ATOM 661 C C . GLU A 1 89 ? -2.437 6.647 -12.938 1.00 75.88 89 GLU A C 1
ATOM 663 O O . GLU A 1 89 ? -3.054 7.665 -12.610 1.00 75.88 89 GLU A O 1
ATOM 668 N N . GLY A 1 90 ? -1.567 6.057 -12.111 1.00 76.19 90 GLY A N 1
ATOM 669 C CA . GLY A 1 90 ? -1.416 6.386 -10.693 1.00 76.19 90 GLY A CA 1
ATOM 670 C C . GLY A 1 90 ? -2.467 5.692 -9.813 1.00 76.19 90 GLY A C 1
ATOM 671 O O . GLY A 1 90 ? -3.358 5.015 -10.313 1.00 76.19 90 GLY A O 1
ATOM 672 N N . PRO A 1 91 ? -2.407 5.843 -8.477 1.00 85.81 91 PRO A N 1
ATOM 673 C CA . PRO A 1 91 ? -3.309 5.140 -7.558 1.00 85.81 91 PRO A CA 1
ATOM 674 C C . PRO A 1 91 ? -4.667 5.833 -7.332 1.00 85.81 91 PRO A C 1
ATOM 676 O O . PRO A 1 91 ? -5.492 5.345 -6.559 1.00 85.81 91 PRO A O 1
ATOM 679 N N . GLY A 1 92 ? -4.920 6.979 -7.974 1.00 86.62 92 GLY A N 1
ATOM 680 C CA . GLY A 1 92 ? -6.101 7.813 -7.717 1.00 86.62 92 GLY A CA 1
ATOM 681 C C . GLY A 1 92 ? -7.43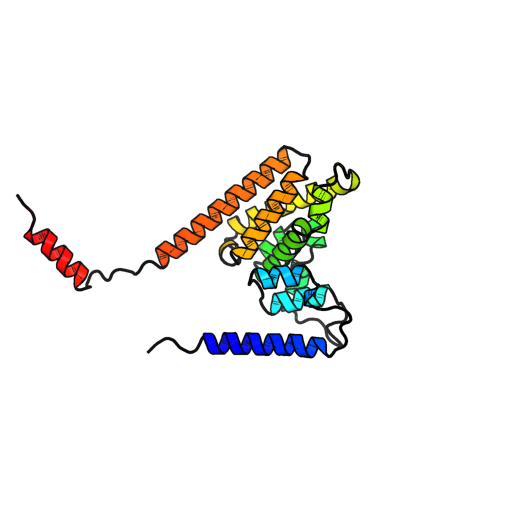9 7.092 -7.921 1.00 86.62 92 GLY A C 1
ATOM 682 O O . GLY A 1 92 ? -8.389 7.330 -7.173 1.00 86.62 92 GLY A O 1
ATOM 683 N N . HIS A 1 93 ? -7.520 6.169 -8.886 1.00 85.56 93 HIS A N 1
ATOM 684 C CA . HIS A 1 93 ? -8.735 5.388 -9.147 1.00 85.56 93 HIS A CA 1
ATOM 685 C C . HIS A 1 93 ? -9.080 4.422 -8.008 1.00 85.56 93 HIS A C 1
ATOM 687 O O . HIS A 1 93 ? -10.262 4.221 -7.734 1.00 85.56 93 HIS A O 1
ATOM 693 N N . ILE A 1 94 ? -8.082 3.873 -7.305 1.00 88.31 94 ILE A N 1
ATOM 694 C CA . ILE A 1 94 ? -8.298 2.990 -6.145 1.00 88.31 94 ILE A CA 1
ATOM 695 C C . ILE A 1 94 ? -8.962 3.781 -5.019 1.00 88.31 94 ILE A C 1
ATOM 697 O O . ILE A 1 94 ? -9.951 3.342 -4.427 1.00 88.31 94 ILE A O 1
ATOM 701 N N . PHE A 1 95 ? -8.445 4.982 -4.759 1.00 90.75 95 PHE A N 1
ATOM 702 C CA . PHE A 1 95 ? -8.973 5.871 -3.730 1.00 90.75 95 PHE A CA 1
ATOM 703 C C . PHE A 1 95 ? -10.384 6.359 -4.058 1.00 90.75 95 PHE A C 1
ATOM 705 O O . PHE A 1 95 ? -11.241 6.380 -3.174 1.00 90.75 95 PHE A O 1
ATOM 712 N N . ALA A 1 96 ? -10.660 6.677 -5.325 1.00 89.50 96 ALA A N 1
ATOM 713 C CA . ALA A 1 96 ? -12.000 7.047 -5.775 1.00 89.50 96 ALA A CA 1
ATOM 714 C C . ALA A 1 96 ? -13.020 5.911 -5.575 1.00 89.50 96 ALA A C 1
ATOM 716 O O . ALA A 1 96 ? -14.160 6.172 -5.191 1.00 89.50 96 ALA A O 1
ATOM 717 N N . ALA A 1 97 ? -12.605 4.659 -5.787 1.00 89.38 97 ALA A N 1
ATOM 718 C CA . ALA A 1 97 ? -13.449 3.485 -5.580 1.00 89.38 97 ALA A CA 1
ATOM 719 C C . ALA A 1 97 ? -13.669 3.143 -4.095 1.00 89.38 97 ALA A C 1
ATOM 721 O O . ALA A 1 97 ? -14.630 2.454 -3.762 1.00 89.38 97 ALA A O 1
ATOM 722 N N . ARG A 1 98 ? -12.789 3.611 -3.194 1.00 90.12 98 ARG A N 1
ATOM 723 C CA . ARG A 1 98 ? -12.780 3.267 -1.756 1.00 90.12 98 ARG A CA 1
ATOM 724 C C . ARG A 1 98 ? -12.821 1.752 -1.500 1.00 90.12 98 ARG A C 1
ATOM 726 O O . ARG A 1 98 ? -13.386 1.296 -0.507 1.00 90.12 98 ARG A O 1
ATOM 733 N N . ASN A 1 99 ? -12.219 0.972 -2.398 1.00 90.56 99 ASN A N 1
ATOM 734 C CA . ASN A 1 99 ? -12.194 -0.483 -2.310 1.00 90.56 99 ASN A CA 1
ATOM 735 C C . ASN A 1 99 ? -10.968 -0.942 -1.503 1.00 90.56 99 ASN A C 1
ATOM 737 O O . ASN A 1 99 ? -9.838 -0.952 -1.993 1.00 90.56 99 ASN A O 1
ATOM 741 N N . VAL A 1 100 ? -11.208 -1.311 -0.243 1.00 91.56 100 VAL A N 1
ATOM 742 C CA . VAL A 1 100 ? -10.169 -1.711 0.719 1.00 91.56 100 VAL A CA 1
ATOM 743 C C . VAL A 1 100 ? -9.448 -2.989 0.280 1.00 91.56 100 VAL A C 1
ATOM 745 O O . VAL A 1 100 ? -8.229 -3.065 0.411 1.00 91.56 100 VAL A O 1
ATOM 748 N N . SER A 1 101 ? -10.164 -3.972 -0.275 1.00 90.75 101 SER A N 1
ATOM 749 C CA . SER A 1 101 ? -9.562 -5.221 -0.764 1.00 90.75 101 SER A CA 1
ATOM 750 C C . SER A 1 101 ? -8.601 -4.952 -1.923 1.00 90.75 101 SER A C 1
ATOM 752 O O . SER A 1 101 ? -7.473 -5.437 -1.903 1.00 90.75 101 SER A O 1
ATOM 754 N N . ALA A 1 102 ? -8.992 -4.113 -2.888 1.00 90.81 102 ALA A N 1
ATOM 755 C CA . ALA A 1 102 ? -8.111 -3.717 -3.988 1.00 90.81 102 ALA A CA 1
ATOM 756 C C . ALA A 1 102 ? -6.862 -2.981 -3.487 1.00 90.81 102 ALA A C 1
ATOM 758 O O . ALA A 1 102 ? -5.752 -3.279 -3.927 1.00 90.81 102 ALA A O 1
ATOM 759 N N . LEU A 1 103 ? -7.023 -2.071 -2.521 1.00 92.44 103 LEU A N 1
ATOM 760 C CA . LEU A 1 103 ? -5.893 -1.380 -1.905 1.00 92.44 103 LEU A CA 1
ATOM 761 C C . LEU A 1 103 ? -4.934 -2.363 -1.214 1.00 92.44 103 LEU A C 1
ATOM 763 O O . LEU A 1 103 ? -3.727 -2.263 -1.409 1.00 92.44 103 LEU A O 1
ATOM 767 N N . ARG A 1 104 ? -5.445 -3.350 -0.466 1.00 92.06 104 ARG A N 1
ATOM 768 C CA . ARG A 1 104 ? -4.612 -4.384 0.176 1.00 92.06 104 ARG A CA 1
ATOM 769 C C . ARG A 1 104 ? -3.799 -5.181 -0.837 1.00 92.06 104 ARG A C 1
ATOM 771 O O . ARG A 1 104 ? -2.614 -5.396 -0.598 1.00 92.06 104 ARG A O 1
ATOM 778 N N . VAL A 1 105 ? -4.415 -5.583 -1.951 1.00 89.75 105 VAL A N 1
ATOM 779 C CA . VAL A 1 105 ? -3.725 -6.305 -3.031 1.00 89.75 105 VAL A CA 1
ATOM 780 C C . VAL A 1 105 ? -2.599 -5.450 -3.607 1.00 89.75 105 VAL A C 1
ATOM 782 O O . VAL A 1 105 ? -1.476 -5.927 -3.709 1.00 89.75 105 VAL A O 1
ATOM 785 N N . VAL A 1 106 ? -2.855 -4.170 -3.886 1.00 89.31 106 VAL A N 1
ATOM 786 C CA . VAL A 1 106 ? -1.843 -3.250 -4.436 1.00 89.31 106 VAL A CA 1
ATOM 787 C C . VAL A 1 106 ? -0.685 -3.025 -3.466 1.00 89.31 106 VAL A C 1
ATOM 789 O O . VAL A 1 106 ? 0.475 -3.049 -3.875 1.00 89.31 106 VAL A O 1
ATOM 792 N N . LEU A 1 107 ? -0.972 -2.834 -2.174 1.00 91.38 107 LEU A N 1
ATOM 793 C CA . LEU A 1 107 ? 0.073 -2.690 -1.159 1.00 91.38 107 LEU A CA 1
ATOM 794 C C . LEU A 1 107 ? 0.902 -3.969 -1.023 1.00 91.38 107 LEU A C 1
ATOM 796 O O . LEU A 1 107 ? 2.124 -3.885 -0.903 1.00 91.38 107 LEU A O 1
ATOM 800 N N . ALA A 1 108 ? 0.261 -5.140 -1.044 1.00 89.44 108 ALA A N 1
ATOM 801 C CA . ALA A 1 108 ? 0.947 -6.424 -0.959 1.00 89.44 108 ALA A CA 1
ATOM 802 C C . ALA A 1 108 ? 1.818 -6.679 -2.194 1.00 89.44 108 ALA A C 1
ATOM 804 O O . ALA A 1 108 ? 2.980 -7.052 -2.044 1.00 89.44 108 ALA A O 1
ATOM 805 N N . GLU A 1 109 ? 1.290 -6.417 -3.390 1.00 85.12 109 GLU A N 1
ATOM 806 C CA . GLU A 1 109 ? 2.011 -6.540 -4.654 1.00 85.12 109 GLU A CA 1
ATOM 807 C C . GLU A 1 109 ? 3.260 -5.667 -4.650 1.00 85.12 109 GLU A C 1
ATOM 809 O O . GLU A 1 109 ? 4.373 -6.185 -4.770 1.00 85.12 109 GLU A O 1
ATOM 814 N N . PHE A 1 110 ? 3.082 -4.369 -4.395 1.00 82.25 110 PHE A N 1
ATOM 815 C CA . PHE A 1 110 ? 4.189 -3.430 -4.341 1.00 82.25 110 PHE A CA 1
ATOM 816 C C . PHE A 1 110 ? 5.232 -3.862 -3.306 1.00 82.25 110 PHE A C 1
ATOM 818 O O . PHE A 1 110 ? 6.412 -3.993 -3.622 1.00 82.25 110 PHE A O 1
ATOM 825 N N . SER A 1 111 ? 4.797 -4.145 -2.073 1.00 86.31 111 SER A N 1
ATOM 826 C CA . SER A 1 111 ? 5.704 -4.545 -0.993 1.00 86.31 111 SER A CA 1
ATOM 827 C C . SER A 1 111 ? 6.477 -5.811 -1.351 1.00 86.31 111 SER A C 1
ATOM 829 O O . SER A 1 111 ? 7.673 -5.887 -1.085 1.00 86.31 111 SER A O 1
ATOM 831 N N . SER A 1 112 ? 5.828 -6.800 -1.970 1.00 81.06 112 SER A N 1
ATOM 832 C CA . SER A 1 112 ? 6.468 -8.061 -2.352 1.00 81.06 112 SER A CA 1
ATOM 833 C C . SER A 1 112 ? 7.549 -7.873 -3.424 1.00 81.06 112 SER A C 1
ATOM 835 O O . SER A 1 112 ? 8.619 -8.474 -3.318 1.00 81.06 112 SER A O 1
ATOM 837 N N . GLU A 1 113 ? 7.325 -6.976 -4.389 1.00 76.81 113 GLU A N 1
ATOM 838 C CA . GLU A 1 113 ? 8.286 -6.658 -5.450 1.00 76.81 113 GLU A CA 1
ATOM 839 C C . GLU A 1 113 ? 9.560 -6.034 -4.877 1.00 76.81 113 GLU A C 1
ATOM 841 O O . GLU A 1 113 ? 10.660 -6.444 -5.243 1.00 76.81 113 GLU A O 1
ATOM 846 N N . VAL A 1 114 ? 9.427 -5.082 -3.946 1.00 72.94 114 VAL A N 1
ATOM 847 C CA . VAL A 1 114 ? 10.563 -4.272 -3.467 1.00 72.94 114 VAL A CA 1
ATOM 848 C C . VAL A 1 114 ? 11.163 -4.730 -2.134 1.00 72.94 114 VAL A C 1
ATOM 850 O O . VAL A 1 114 ? 12.159 -4.172 -1.671 1.00 72.94 114 VAL A O 1
ATOM 853 N N . THR A 1 115 ? 10.588 -5.749 -1.493 1.00 74.75 115 THR A N 1
ATOM 854 C CA . THR A 1 115 ? 11.180 -6.404 -0.307 1.00 74.75 115 THR A CA 1
ATOM 855 C C . THR A 1 115 ? 11.718 -7.802 -0.603 1.00 74.75 115 THR A C 1
ATOM 857 O O . THR A 1 115 ? 12.466 -8.347 0.212 1.00 74.75 115 THR A O 1
ATOM 860 N N . GLY A 1 116 ? 11.389 -8.364 -1.769 1.00 70.56 116 GLY A N 1
ATOM 861 C CA . GLY A 1 116 ? 11.821 -9.691 -2.189 1.00 70.56 116 GLY A CA 1
ATOM 862 C C . GLY A 1 116 ? 13.329 -9.815 -2.426 1.00 70.56 116 GLY A C 1
ATOM 863 O O . GLY A 1 116 ? 14.036 -8.849 -2.723 1.00 70.56 116 GLY A O 1
ATOM 864 N N . ASP A 1 117 ? 13.826 -11.052 -2.352 1.00 67.06 117 ASP A N 1
ATOM 865 C CA . ASP A 1 117 ? 15.253 -11.368 -2.498 1.00 67.06 117 ASP A CA 1
ATOM 866 C C . ASP A 1 117 ? 15.839 -10.917 -3.842 1.00 67.06 117 ASP A C 1
ATOM 868 O O . ASP A 1 117 ? 17.013 -10.558 -3.918 1.00 67.06 117 ASP A O 1
ATOM 872 N N . ALA A 1 118 ? 15.035 -10.924 -4.910 1.00 63.28 118 ALA A N 1
ATOM 873 C CA . ALA A 1 118 ? 15.458 -10.444 -6.222 1.00 63.28 118 ALA A CA 1
ATOM 874 C C . ALA A 1 118 ? 15.785 -8.943 -6.196 1.00 63.28 118 ALA A C 1
ATOM 876 O O . ALA A 1 118 ? 16.842 -8.540 -6.675 1.00 63.28 118 ALA A O 1
ATOM 877 N N . TYR A 1 119 ? 14.931 -8.131 -5.568 1.00 67.12 119 TYR A N 1
ATOM 878 C CA . TYR A 1 119 ? 15.157 -6.695 -5.422 1.00 67.12 119 TYR A CA 1
ATOM 879 C C . TYR A 1 119 ? 16.333 -6.391 -4.489 1.00 67.12 119 TYR A C 1
ATOM 881 O O . TYR A 1 119 ? 17.151 -5.525 -4.781 1.00 67.12 119 TYR A O 1
ATOM 889 N N . ARG A 1 120 ? 16.494 -7.156 -3.403 1.00 66.75 120 ARG A N 1
ATOM 890 C CA . ARG A 1 120 ? 17.661 -7.026 -2.511 1.00 66.75 120 ARG A CA 1
ATOM 891 C C . ARG A 1 120 ? 18.981 -7.312 -3.227 1.00 66.75 120 ARG A C 1
ATOM 893 O O . ARG A 1 120 ? 19.941 -6.573 -3.058 1.00 66.75 120 ARG A O 1
ATOM 900 N N . LYS A 1 121 ? 19.018 -8.320 -4.100 1.00 66.81 121 LYS A N 1
ATOM 901 C CA . LYS A 1 121 ? 20.191 -8.568 -4.954 1.00 66.81 121 LYS A CA 1
ATOM 902 C C . LYS A 1 121 ? 20.453 -7.415 -5.926 1.00 66.81 121 LYS A C 1
ATOM 904 O O . LYS A 1 121 ? 21.610 -7.121 -6.201 1.00 66.81 121 LYS A O 1
ATOM 909 N N . LEU A 1 122 ? 19.406 -6.755 -6.429 1.00 65.38 122 LEU A N 1
ATOM 910 C CA . LEU A 1 122 ? 19.553 -5.556 -7.260 1.00 65.38 122 LEU A CA 1
ATOM 911 C C . LEU A 1 122 ? 20.100 -4.361 -6.465 1.00 65.38 122 LEU A C 1
ATOM 913 O O . LEU A 1 122 ? 20.908 -3.621 -7.013 1.00 65.38 122 LEU A O 1
ATOM 917 N N . LEU A 1 123 ? 19.721 -4.196 -5.191 1.00 64.19 123 LEU A N 1
ATOM 918 C CA . LEU A 1 123 ? 20.294 -3.184 -4.288 1.00 64.19 123 LEU A CA 1
ATOM 919 C C . LEU A 1 123 ? 21.810 -3.365 -4.099 1.00 64.19 123 LEU A C 1
ATOM 921 O O . LEU A 1 123 ? 22.547 -2.380 -4.074 1.00 64.19 123 LEU A O 1
ATOM 925 N N . ASP A 1 124 ? 22.269 -4.615 -3.995 1.00 68.06 124 ASP A N 1
ATOM 926 C CA . ASP A 1 124 ? 23.688 -4.956 -3.823 1.00 68.06 124 ASP A CA 1
ATOM 927 C C . ASP A 1 124 ? 24.509 -4.788 -5.117 1.00 68.06 124 ASP A C 1
ATOM 929 O O . ASP A 1 124 ? 25.740 -4.682 -5.092 1.00 68.06 124 ASP A O 1
ATOM 933 N N . CYS A 1 125 ? 23.842 -4.765 -6.269 1.00 63.66 125 CYS A N 1
ATOM 934 C CA . CYS A 1 125 ? 24.463 -4.556 -7.566 1.00 63.66 125 CYS A CA 1
ATOM 935 C C . CYS A 1 125 ? 24.510 -3.059 -7.904 1.00 63.66 125 CYS A C 1
ATOM 937 O O . CYS A 1 125 ? 23.502 -2.421 -8.200 1.00 63.66 125 CYS A O 1
ATOM 939 N N . HIS A 1 126 ? 25.713 -2.486 -7.904 1.00 54.94 126 HIS A N 1
ATOM 940 C CA . HIS A 1 126 ? 25.906 -1.092 -8.283 1.00 54.94 126 HIS A CA 1
ATOM 941 C C . HIS A 1 126 ? 25.712 -0.897 -9.799 1.00 54.94 126 HIS A C 1
ATOM 943 O O . HIS A 1 126 ? 26.570 -1.282 -10.588 1.00 54.94 126 HIS A O 1
ATOM 949 N N . ASP A 1 127 ? 24.618 -0.212 -10.147 1.00 62.16 127 ASP A N 1
ATOM 950 C CA . ASP A 1 127 ? 24.322 0.453 -11.430 1.00 62.16 127 ASP A CA 1
ATOM 951 C C . ASP A 1 127 ? 23.571 -0.385 -12.496 1.00 62.16 127 ASP A C 1
ATOM 953 O O . ASP A 1 127 ? 24.151 -1.148 -13.266 1.00 62.16 127 ASP A O 1
ATOM 957 N N . PHE A 1 128 ? 22.251 -0.158 -12.589 1.00 64.69 128 PHE A N 1
ATOM 958 C CA . PHE A 1 128 ? 21.383 -0.618 -13.684 1.00 64.69 128 PHE A CA 1
ATOM 959 C C . PHE A 1 128 ? 20.675 0.577 -14.341 1.00 64.69 128 PHE A C 1
ATOM 961 O O . PHE A 1 128 ? 19.553 0.918 -13.956 1.00 64.69 128 PHE A O 1
ATOM 968 N N . PRO A 1 129 ? 21.293 1.241 -15.335 1.00 64.88 129 PRO A N 1
ATOM 969 C CA . PRO A 1 129 ? 20.725 2.430 -15.975 1.00 64.88 129 PRO A CA 1
ATOM 970 C C . PRO A 1 129 ? 19.350 2.200 -16.617 1.00 64.88 129 PRO A C 1
ATOM 972 O O . PRO A 1 129 ? 18.533 3.115 -16.655 1.00 64.88 129 PRO A O 1
ATOM 975 N N . GLU A 1 130 ? 19.067 0.975 -17.052 1.00 59.19 130 GLU A N 1
ATOM 976 C CA . GLU A 1 130 ? 17.797 0.574 -17.668 1.00 59.19 130 GLU A CA 1
ATOM 977 C C . GLU A 1 130 ? 16.640 0.493 -16.658 1.00 59.19 130 GLU A C 1
ATOM 979 O O . GLU A 1 130 ? 15.486 0.693 -17.027 1.00 59.19 130 GLU A O 1
ATOM 984 N N . LEU A 1 131 ? 16.933 0.264 -15.371 1.00 63.03 131 LEU A N 1
ATOM 985 C CA . LEU A 1 131 ? 15.921 0.168 -14.313 1.00 63.03 131 LEU A CA 1
ATOM 986 C C . LEU A 1 131 ? 15.572 1.528 -13.692 1.00 63.03 131 LEU A C 1
ATOM 988 O O . LEU A 1 131 ? 14.539 1.651 -13.035 1.00 63.03 131 LEU A O 1
ATOM 992 N N . LYS A 1 132 ? 16.386 2.567 -13.924 1.00 67.44 132 LYS A N 1
ATOM 993 C CA . LYS A 1 132 ? 16.218 3.898 -13.309 1.00 67.44 132 LYS A CA 1
ATOM 994 C C . LYS A 1 132 ? 14.840 4.523 -13.570 1.00 67.44 132 LYS A C 1
ATOM 996 O O . LYS A 1 132 ? 14.204 4.933 -12.600 1.00 67.44 132 LYS A O 1
ATOM 1001 N N . PRO A 1 133 ? 14.308 4.542 -14.811 1.00 63.28 133 PRO A N 1
ATOM 1002 C CA . PRO A 1 133 ? 12.983 5.109 -15.066 1.00 63.28 133 PRO A CA 1
ATOM 1003 C C . PRO A 1 133 ? 11.862 4.358 -14.335 1.00 63.28 133 PRO A C 1
ATOM 1005 O O . PRO A 1 133 ? 10.887 4.967 -13.902 1.00 63.28 133 PRO A O 1
ATOM 1008 N N . HIS A 1 134 ? 12.011 3.041 -14.167 1.00 67.50 134 HIS A N 1
ATOM 1009 C CA . HIS A 1 134 ? 11.036 2.208 -13.467 1.00 67.50 134 HIS A CA 1
ATOM 1010 C C . HIS A 1 134 ? 11.063 2.447 -11.952 1.00 67.50 134 HIS A C 1
ATOM 1012 O O . HIS A 1 134 ? 10.005 2.512 -11.328 1.00 67.50 134 HIS A O 1
ATOM 1018 N N . ILE A 1 135 ? 12.252 2.642 -11.376 1.00 68.56 135 ILE A N 1
ATOM 1019 C CA . ILE A 1 135 ? 12.431 2.967 -9.954 1.00 68.56 135 ILE A CA 1
ATOM 1020 C C . ILE A 1 135 ? 11.851 4.351 -9.640 1.00 68.56 135 ILE A C 1
ATOM 1022 O O . ILE A 1 135 ? 11.113 4.494 -8.666 1.00 68.56 135 ILE A O 1
ATOM 1026 N N . ASP A 1 136 ? 12.114 5.354 -10.481 1.00 71.75 136 ASP A N 1
ATOM 1027 C CA . ASP A 1 136 ? 11.596 6.713 -10.282 1.00 71.75 136 ASP A CA 1
ATOM 1028 C C . ASP A 1 136 ? 10.062 6.770 -10.424 1.00 71.75 136 ASP A C 1
ATOM 1030 O O . ASP A 1 136 ? 9.383 7.407 -9.614 1.00 71.75 136 ASP A O 1
ATOM 1034 N N . ALA A 1 137 ? 9.488 6.051 -11.398 1.00 69.38 137 ALA A N 1
ATOM 1035 C CA . ALA A 1 137 ? 8.035 5.903 -11.521 1.00 69.38 137 ALA A CA 1
ATOM 1036 C C . ALA A 1 137 ? 7.428 5.182 -10.301 1.00 69.38 137 ALA A C 1
ATOM 1038 O O . ALA A 1 137 ? 6.412 5.619 -9.757 1.00 69.38 137 ALA A O 1
ATOM 1039 N N . GLY A 1 138 ? 8.081 4.119 -9.819 1.00 72.06 138 GLY A N 1
ATOM 1040 C CA . GLY A 1 138 ? 7.707 3.433 -8.581 1.00 72.06 138 GLY A CA 1
ATOM 1041 C C . GLY A 1 138 ? 7.721 4.368 -7.368 1.00 72.06 138 GLY A C 1
ATOM 1042 O O . GLY A 1 138 ? 6.768 4.374 -6.590 1.00 72.06 138 GLY A O 1
ATOM 1043 N N . ALA A 1 139 ? 8.743 5.222 -7.249 1.00 76.50 139 ALA A N 1
ATOM 1044 C CA . ALA A 1 139 ? 8.880 6.201 -6.170 1.00 76.50 139 ALA A CA 1
ATOM 1045 C C . ALA A 1 139 ? 7.722 7.214 -6.139 1.00 76.50 139 ALA A C 1
ATOM 1047 O O . ALA A 1 139 ? 7.220 7.553 -5.067 1.00 76.50 139 ALA A O 1
ATOM 1048 N N . HIS A 1 140 ? 7.261 7.680 -7.300 1.00 81.38 140 HIS A N 1
ATOM 1049 C CA . HIS A 1 140 ? 6.092 8.556 -7.372 1.00 81.38 140 HIS A CA 1
ATOM 1050 C C . HIS A 1 140 ? 4.806 7.850 -6.935 1.00 81.38 140 HIS A C 1
ATOM 1052 O O . HIS A 1 140 ? 4.023 8.418 -6.171 1.00 81.38 140 HIS A O 1
ATOM 1058 N N . ASN A 1 141 ? 4.611 6.606 -7.371 1.00 81.81 141 ASN A N 1
ATOM 1059 C CA . ASN A 1 141 ? 3.405 5.848 -7.055 1.00 81.81 141 ASN A CA 1
ATOM 1060 C C . ASN A 1 141 ? 3.307 5.499 -5.569 1.00 81.81 141 ASN A C 1
ATOM 1062 O O . ASN A 1 141 ? 2.218 5.589 -5.006 1.00 81.81 141 ASN A O 1
ATOM 1066 N N . VAL A 1 142 ? 4.419 5.178 -4.898 1.00 85.38 142 VAL A N 1
ATOM 1067 C CA . VAL A 1 142 ? 4.378 4.927 -3.446 1.00 85.38 142 VAL A CA 1
ATOM 1068 C C . VAL A 1 142 ? 4.084 6.164 -2.627 1.00 85.38 142 VAL A C 1
ATOM 1070 O O . VAL A 1 142 ? 3.381 6.067 -1.626 1.00 85.38 142 VAL A O 1
ATOM 1073 N N . VAL A 1 143 ? 4.601 7.323 -3.042 1.00 88.56 143 VAL A N 1
ATOM 1074 C CA . VAL A 1 143 ? 4.290 8.593 -2.382 1.00 88.56 143 VAL A CA 1
ATOM 1075 C C . VAL A 1 143 ? 2.800 8.881 -2.536 1.00 88.56 143 VAL A C 1
ATOM 1077 O O . VAL A 1 143 ? 2.122 9.104 -1.541 1.00 88.56 143 VAL A O 1
ATOM 1080 N N . ALA A 1 144 ? 2.266 8.754 -3.753 1.00 89.25 144 ALA A N 1
ATOM 1081 C CA . ALA A 1 144 ? 0.843 8.955 -4.012 1.00 89.25 144 ALA A CA 1
ATOM 1082 C C . ALA A 1 144 ? -0.055 7.948 -3.266 1.00 89.25 144 ALA A C 1
ATOM 1084 O O . ALA A 1 144 ? -1.132 8.317 -2.801 1.00 89.25 144 ALA A O 1
ATOM 1085 N N . LEU A 1 145 ? 0.377 6.690 -3.120 1.00 90.81 145 LEU A N 1
ATOM 1086 C CA . LEU A 1 145 ? -0.327 5.690 -2.313 1.00 90.81 145 LEU A CA 1
ATOM 1087 C C . LEU A 1 145 ? -0.317 6.063 -0.825 1.00 90.81 145 LEU A C 1
ATOM 1089 O O . LEU A 1 145 ? -1.360 6.006 -0.177 1.00 90.81 145 LEU A O 1
ATOM 1093 N N . ALA A 1 146 ? 0.836 6.455 -0.280 1.00 92.88 146 ALA A N 1
ATOM 1094 C CA . ALA A 1 146 ? 0.959 6.853 1.120 1.00 92.88 146 ALA A CA 1
ATOM 1095 C C . ALA A 1 146 ? 0.096 8.083 1.436 1.00 92.88 146 ALA A C 1
ATOM 1097 O O . ALA A 1 146 ? -0.710 8.040 2.366 1.00 92.88 146 ALA A O 1
ATOM 1098 N N . ASP A 1 147 ? 0.213 9.139 0.630 1.00 93.62 147 ASP A N 1
ATOM 1099 C CA . ASP A 1 147 ? -0.548 10.376 0.807 1.00 93.62 147 ASP A CA 1
ATOM 1100 C C . ASP A 1 147 ? -2.053 10.114 0.652 1.00 93.62 147 ASP A C 1
ATOM 1102 O O . ASP A 1 147 ? -2.844 10.485 1.520 1.00 93.62 147 ASP A O 1
ATOM 1106 N N . GLY A 1 148 ? -2.455 9.370 -0.384 1.00 92.50 148 GLY A N 1
ATOM 1107 C CA . GLY A 1 148 ? -3.857 9.036 -0.622 1.00 92.50 148 GLY A CA 1
ATOM 1108 C C . GLY A 1 148 ? -4.490 8.221 0.511 1.00 92.50 148 GLY A C 1
ATOM 1109 O O . GLY A 1 148 ? -5.638 8.473 0.879 1.00 92.50 148 GLY A O 1
ATOM 1110 N N . MET A 1 149 ? -3.760 7.286 1.131 1.00 94.50 149 MET A N 1
ATOM 1111 C CA . MET A 1 149 ? -4.260 6.539 2.297 1.00 94.50 149 MET A CA 1
ATOM 1112 C C . MET A 1 149 ? -4.516 7.438 3.510 1.00 94.50 149 MET A C 1
ATOM 1114 O O . MET A 1 149 ? -5.504 7.233 4.222 1.00 94.50 149 MET A O 1
ATOM 1118 N N . ILE A 1 150 ? -3.642 8.421 3.742 1.00 92.62 150 ILE A N 1
ATOM 1119 C CA . ILE A 1 150 ? -3.779 9.386 4.838 1.00 92.62 150 ILE A CA 1
ATOM 1120 C C . ILE A 1 150 ? -4.976 10.302 4.566 1.00 92.62 150 ILE A C 1
ATOM 1122 O O . ILE A 1 150 ? -5.860 10.427 5.411 1.00 92.62 150 ILE A O 1
ATOM 1126 N N . GLU A 1 151 ? -5.045 10.890 3.370 1.00 93.19 151 GLU A N 1
ATOM 1127 C CA . GLU A 1 151 ? -6.096 11.839 2.984 1.00 93.19 151 GLU A CA 1
ATOM 1128 C C . GLU A 1 151 ? -7.496 11.213 2.985 1.00 93.19 151 GLU A C 1
ATOM 1130 O O . GLU A 1 151 ? -8.472 11.848 3.388 1.00 93.19 151 GLU A O 1
ATOM 1135 N N . THR A 1 152 ? -7.610 9.955 2.556 1.00 92.00 152 THR A N 1
ATOM 1136 C CA . THR A 1 152 ? -8.896 9.240 2.492 1.00 92.00 152 THR A CA 1
ATOM 1137 C C . THR A 1 152 ? -9.301 8.577 3.808 1.00 92.00 152 THR A C 1
ATOM 1139 O O . THR A 1 152 ? -10.430 8.087 3.923 1.00 92.00 152 THR A O 1
ATOM 1142 N N . GLY A 1 153 ? -8.400 8.539 4.795 1.00 90.12 153 GLY A N 1
ATOM 1143 C CA . GLY A 1 153 ? -8.608 7.868 6.077 1.00 90.12 153 GLY A CA 1
ATOM 1144 C C . GLY A 1 153 ? -8.614 6.336 6.007 1.00 90.12 153 GLY A C 1
ATOM 1145 O O . GLY A 1 153 ? -8.884 5.695 7.021 1.00 90.12 153 GLY A O 1
ATOM 1146 N N . LEU A 1 154 ? -8.297 5.741 4.850 1.00 91.94 154 LEU A N 1
ATOM 1147 C CA . LEU A 1 154 ? -8.260 4.283 4.652 1.00 91.94 154 LEU A CA 1
ATOM 1148 C C . LEU A 1 154 ? -7.104 3.602 5.395 1.00 91.94 154 LEU A C 1
ATOM 1150 O O . LEU A 1 154 ? -7.090 2.381 5.526 1.00 91.94 154 LEU A O 1
ATOM 1154 N N . LEU A 1 155 ? -6.156 4.383 5.921 1.00 91.62 155 LEU A N 1
ATOM 1155 C CA . LEU A 1 155 ? -5.066 3.891 6.762 1.00 91.62 155 LEU A CA 1
ATOM 1156 C C . LEU A 1 155 ? -5.560 3.026 7.936 1.00 91.62 155 LEU A C 1
ATOM 1158 O O . LEU A 1 155 ? -4.894 2.065 8.306 1.00 91.62 155 LEU A O 1
ATOM 1162 N N . ARG A 1 156 ? -6.738 3.339 8.492 1.00 88.56 156 ARG A N 1
ATOM 1163 C CA . ARG A 1 156 ? -7.331 2.620 9.636 1.00 88.56 156 ARG A CA 1
ATOM 1164 C C . ARG A 1 156 ? -7.783 1.201 9.286 1.00 88.56 156 ARG A C 1
ATOM 1166 O O . ARG A 1 156 ? -7.858 0.348 10.160 1.00 88.56 156 ARG A O 1
ATOM 1173 N N . ASP A 1 157 ? -8.068 0.947 8.010 1.00 89.88 157 ASP A N 1
ATOM 1174 C CA . ASP A 1 157 ? -8.559 -0.345 7.518 1.00 89.88 157 ASP A CA 1
ATOM 1175 C C . ASP A 1 157 ? -7.417 -1.292 7.100 1.00 89.88 157 ASP A C 1
ATOM 1177 O O . ASP A 1 157 ? -7.656 -2.433 6.666 1.00 89.88 157 ASP A O 1
ATOM 1181 N N . MET A 1 158 ? -6.172 -0.810 7.191 1.00 92.00 158 MET A N 1
ATOM 1182 C CA . MET A 1 158 ? -4.971 -1.530 6.790 1.00 92.00 158 MET A CA 1
ATOM 1183 C C . MET A 1 158 ? -4.347 -2.279 7.973 1.00 92.00 158 MET A C 1
ATOM 1185 O O . MET A 1 158 ? -4.097 -1.687 9.023 1.00 92.00 158 MET A O 1
ATOM 1189 N N . PRO A 1 159 ? -4.021 -3.572 7.812 1.00 91.25 159 PRO A N 1
ATOM 1190 C CA . PRO A 1 159 ? -3.330 -4.322 8.855 1.00 91.25 159 PRO A CA 1
ATOM 1191 C C . PRO A 1 159 ? -1.940 -3.738 9.160 1.00 91.25 159 PRO A C 1
ATOM 1193 O O . PRO A 1 159 ? -1.175 -3.497 8.223 1.00 91.25 159 PRO A O 1
ATOM 1196 N N . PRO A 1 160 ? -1.553 -3.576 10.442 1.00 91.75 160 PRO A N 1
ATOM 1197 C CA . PRO A 1 160 ? -0.286 -2.939 10.810 1.00 91.75 160 PRO A CA 1
ATOM 1198 C C . PRO A 1 160 ? 0.945 -3.582 10.166 1.00 91.75 160 PRO A C 1
ATOM 1200 O O . PRO A 1 160 ? 1.808 -2.885 9.645 1.00 91.75 160 PRO A O 1
ATOM 1203 N N . LYS A 1 161 ? 0.990 -4.919 10.103 1.00 91.94 161 LYS A N 1
ATOM 1204 C CA . LYS A 1 161 ? 2.102 -5.643 9.468 1.00 91.94 161 LYS A CA 1
ATOM 1205 C C . LYS A 1 161 ? 2.222 -5.366 7.967 1.00 91.94 161 LYS A C 1
ATOM 1207 O O . LYS A 1 161 ? 3.335 -5.333 7.450 1.00 91.94 161 LYS A O 1
ATOM 1212 N N . LEU A 1 162 ? 1.096 -5.161 7.277 1.00 92.38 162 LEU A N 1
ATOM 1213 C CA . LEU A 1 162 ? 1.100 -4.798 5.859 1.00 92.38 162 LEU A CA 1
ATOM 1214 C C . LEU A 1 162 ? 1.670 -3.387 5.675 1.00 92.38 162 LEU A C 1
ATOM 1216 O O . LEU A 1 162 ? 2.466 -3.160 4.770 1.00 92.38 162 LEU A O 1
ATOM 1220 N N . LEU A 1 163 ? 1.303 -2.456 6.561 1.00 94.12 163 LEU A N 1
ATOM 1221 C CA . LEU A 1 163 ? 1.840 -1.094 6.560 1.00 94.12 163 LEU A CA 1
ATOM 1222 C C . LEU A 1 163 ? 3.343 -1.071 6.854 1.00 94.12 163 LEU A C 1
ATOM 1224 O O . LEU A 1 163 ? 4.077 -0.357 6.176 1.00 94.12 163 LEU A O 1
ATOM 1228 N N . ASP A 1 164 ? 3.816 -1.886 7.800 1.00 94.25 164 ASP A N 1
ATOM 1229 C CA . ASP A 1 164 ? 5.247 -2.026 8.094 1.00 94.25 164 ASP A CA 1
ATOM 1230 C C . ASP A 1 164 ? 6.022 -2.523 6.865 1.00 94.25 164 ASP A C 1
ATOM 1232 O O . ASP A 1 164 ? 7.084 -1.992 6.535 1.00 94.25 164 ASP A O 1
ATOM 1236 N N . LYS A 1 165 ? 5.469 -3.509 6.147 1.00 92.38 165 LYS A N 1
ATOM 1237 C CA . LYS A 1 165 ? 6.060 -4.040 4.911 1.00 92.38 165 LYS A CA 1
ATOM 1238 C C . LYS A 1 165 ? 6.046 -3.039 3.766 1.00 92.38 165 LYS A C 1
ATOM 1240 O O . LYS A 1 165 ? 7.029 -2.938 3.033 1.00 92.38 165 LYS A O 1
ATOM 1245 N N . PHE A 1 166 ? 4.980 -2.257 3.656 1.00 93.44 166 PHE A N 1
ATOM 1246 C CA . PHE A 1 166 ? 4.905 -1.174 2.687 1.00 93.44 166 PHE A CA 1
ATOM 1247 C C . PHE A 1 166 ? 5.947 -0.087 2.976 1.00 93.44 166 PHE A C 1
ATOM 1249 O O . PHE A 1 166 ? 6.656 0.340 2.067 1.00 93.44 166 PHE A O 1
ATOM 1256 N N . ILE A 1 167 ? 6.119 0.297 4.245 1.00 94.88 167 ILE A N 1
ATOM 1257 C CA . ILE A 1 167 ? 7.157 1.238 4.686 1.00 94.88 167 ILE A CA 1
ATOM 1258 C C . ILE A 1 167 ? 8.563 0.703 4.379 1.00 94.88 167 ILE A C 1
ATOM 1260 O O . ILE A 1 167 ? 9.376 1.449 3.832 1.00 94.88 167 ILE A O 1
ATOM 1264 N N . GLU A 1 168 ? 8.846 -0.571 4.682 1.00 92.44 168 GLU A N 1
ATOM 1265 C CA . GLU A 1 168 ? 10.115 -1.232 4.321 1.00 92.44 168 GLU A CA 1
ATOM 1266 C C . GLU A 1 168 ? 10.365 -1.112 2.808 1.00 92.44 168 GLU A C 1
ATOM 1268 O O . GLU A 1 168 ? 11.444 -0.710 2.368 1.00 92.44 168 GLU A O 1
ATOM 1273 N N . GLY A 1 169 ? 9.336 -1.382 2.001 1.00 87.56 169 GLY A N 1
ATOM 1274 C CA . GLY A 1 169 ? 9.403 -1.248 0.552 1.00 87.56 169 GLY A CA 1
ATOM 1275 C C . GLY A 1 169 ? 9.690 0.177 0.072 1.00 87.56 169 GLY A C 1
ATOM 1276 O O . GLY A 1 169 ? 10.549 0.384 -0.786 1.00 87.56 169 GLY A O 1
ATOM 1277 N N . MET A 1 170 ? 9.026 1.181 0.648 1.00 90.06 170 MET A N 1
ATOM 1278 C CA . MET A 1 170 ? 9.284 2.594 0.342 1.00 90.06 170 MET A CA 1
ATOM 1279 C C . MET A 1 170 ? 10.731 2.991 0.654 1.00 90.06 170 MET A C 1
ATOM 1281 O O . MET A 1 170 ? 11.377 3.683 -0.137 1.00 90.06 170 MET A O 1
ATOM 1285 N N . GLU A 1 171 ? 11.263 2.546 1.792 1.00 90.69 171 GLU A N 1
ATOM 1286 C CA . GLU A 1 171 ? 12.650 2.804 2.180 1.00 90.69 171 GLU A CA 1
ATOM 1287 C C . GLU A 1 171 ? 13.636 2.163 1.183 1.00 90.69 171 GLU A C 1
ATOM 1289 O O . GLU A 1 171 ? 14.598 2.820 0.774 1.00 90.69 171 GLU A O 1
ATOM 1294 N N . ASN A 1 172 ? 13.354 0.948 0.701 1.00 85.19 172 ASN A N 1
ATOM 1295 C CA . ASN A 1 172 ? 14.146 0.270 -0.333 1.00 85.19 172 ASN A CA 1
ATOM 1296 C C . ASN A 1 172 ? 14.109 0.999 -1.689 1.00 85.19 172 ASN A C 1
ATOM 1298 O O . ASN A 1 172 ? 15.137 1.119 -2.361 1.00 85.19 172 ASN A O 1
ATOM 1302 N N . VAL A 1 173 ? 12.957 1.546 -2.092 1.00 82.31 173 VAL A N 1
ATOM 1303 C CA . VAL A 1 173 ? 12.855 2.379 -3.306 1.00 82.31 173 VAL A CA 1
ATOM 1304 C C . VAL A 1 173 ? 13.634 3.683 -3.164 1.00 82.31 173 VAL A C 1
ATOM 1306 O O . VAL A 1 173 ? 14.357 4.076 -4.080 1.00 82.31 173 VAL A O 1
ATOM 1309 N N . SER A 1 174 ? 13.571 4.332 -2.000 1.00 85.56 174 SER A N 1
ATOM 1310 C CA . SER A 1 174 ? 14.341 5.554 -1.728 1.00 85.56 174 SER A CA 1
ATOM 1311 C C . SER A 1 174 ? 15.856 5.334 -1.820 1.00 85.56 174 SER A C 1
ATOM 1313 O O . SER A 1 174 ? 16.593 6.207 -2.286 1.00 85.56 174 SER A O 1
ATOM 1315 N N . GLN A 1 175 ? 16.345 4.159 -1.411 1.00 83.94 175 GLN A N 1
ATOM 1316 C CA . GLN A 1 175 ? 17.766 3.822 -1.527 1.00 83.94 175 GLN A CA 1
ATOM 1317 C C . GLN A 1 175 ? 18.223 3.751 -2.990 1.00 83.94 175 GLN A C 1
ATOM 1319 O O . GLN A 1 175 ? 19.300 4.269 -3.301 1.00 83.94 175 GLN A O 1
ATOM 1324 N N . MET A 1 176 ? 17.391 3.188 -3.875 1.00 74.44 176 MET A N 1
ATOM 1325 C CA . MET A 1 176 ? 17.708 3.016 -5.298 1.00 74.44 176 MET A CA 1
ATOM 1326 C C . MET A 1 176 ? 17.435 4.244 -6.167 1.00 74.44 176 MET A C 1
ATOM 1328 O O . MET A 1 176 ? 18.078 4.393 -7.204 1.00 74.44 176 MET A O 1
ATOM 1332 N N . ALA A 1 177 ? 16.507 5.119 -5.776 1.00 75.75 177 ALA A N 1
ATOM 1333 C CA . ALA A 1 177 ? 16.238 6.345 -6.521 1.00 75.75 177 ALA A CA 1
ATOM 1334 C C . ALA A 1 177 ? 17.527 7.175 -6.655 1.00 75.75 177 ALA A C 1
ATOM 1336 O O . ALA A 1 177 ? 18.278 7.319 -5.695 1.00 75.75 177 ALA A O 1
ATOM 1337 N N . GLU A 1 178 ? 17.814 7.767 -7.811 1.00 75.50 178 GLU A N 1
ATOM 1338 C CA . GLU A 1 178 ? 18.993 8.645 -7.942 1.00 75.50 178 GLU A CA 1
ATOM 1339 C C . GLU A 1 178 ? 18.663 10.090 -7.569 1.00 75.50 178 GLU A C 1
ATOM 1341 O O . GLU A 1 178 ? 19.484 10.824 -7.010 1.00 75.50 178 GLU A O 1
ATOM 1346 N N . SER A 1 179 ? 17.425 10.497 -7.839 1.00 83.31 179 SER A N 1
ATOM 1347 C CA . SER A 1 179 ? 16.963 11.855 -7.604 1.00 83.31 179 SER A CA 1
ATOM 1348 C C . SER A 1 179 ? 16.895 12.182 -6.113 1.00 83.31 179 SER A C 1
ATOM 1350 O O . SER A 1 179 ? 16.092 11.635 -5.357 1.00 83.31 179 SER A O 1
ATOM 1352 N N . SER A 1 180 ? 17.677 13.177 -5.688 1.00 85.00 180 SER A N 1
ATOM 1353 C CA . SER A 1 180 ? 17.630 13.720 -4.322 1.00 85.00 180 SER A CA 1
ATOM 1354 C C . SER A 1 180 ? 16.276 14.343 -3.961 1.00 85.00 180 SER A C 1
ATOM 1356 O O . SER A 1 180 ? 15.954 14.502 -2.781 1.00 85.00 180 SER A O 1
ATOM 1358 N N . VAL A 1 181 ? 15.476 14.722 -4.960 1.00 87.06 181 VAL A N 1
ATOM 1359 C CA . VAL A 1 181 ? 14.099 15.185 -4.762 1.00 87.06 181 VAL A CA 1
ATOM 1360 C C . VAL A 1 181 ? 13.201 13.998 -4.434 1.00 87.06 181 VAL A C 1
ATOM 1362 O O . VAL A 1 181 ? 12.476 14.065 -3.446 1.00 87.06 181 VAL A O 1
ATOM 1365 N N . LEU A 1 182 ? 13.312 12.895 -5.181 1.00 81.88 182 LEU A N 1
ATOM 1366 C CA . LEU A 1 182 ? 12.523 11.685 -4.930 1.00 81.88 182 LEU A CA 1
ATOM 1367 C C . LEU A 1 182 ? 12.872 11.050 -3.589 1.00 81.88 182 LEU A C 1
ATOM 1369 O O . LEU A 1 182 ? 11.965 10.762 -2.817 1.00 81.88 182 LEU A O 1
ATOM 1373 N N . LYS A 1 183 ? 14.161 10.953 -3.236 1.00 88.94 183 LYS A N 1
ATOM 1374 C CA . LYS A 1 183 ? 14.578 10.468 -1.907 1.00 88.94 183 LYS A CA 1
ATOM 1375 C C . LYS A 1 183 ? 13.922 11.244 -0.774 1.00 88.94 183 LYS A C 1
ATOM 1377 O O . LYS A 1 183 ? 13.429 10.657 0.185 1.00 88.94 183 LYS A O 1
ATOM 1382 N N . ARG A 1 184 ? 13.912 12.577 -0.886 1.00 89.62 184 ARG A N 1
ATOM 1383 C CA . ARG A 1 184 ? 13.281 13.451 0.110 1.00 89.62 184 ARG A CA 1
ATOM 1384 C C . ARG A 1 184 ? 11.764 13.308 0.115 1.00 89.62 184 ARG A C 1
ATOM 1386 O O . ARG A 1 184 ? 11.193 13.281 1.197 1.00 89.62 184 ARG A O 1
ATOM 1393 N N . GLY A 1 185 ? 11.137 13.190 -1.054 1.00 88.44 185 GLY A N 1
ATOM 1394 C CA . GLY A 1 185 ? 9.698 12.953 -1.178 1.00 88.44 185 GLY A CA 1
ATOM 1395 C C . GLY A 1 185 ? 9.279 11.652 -0.496 1.00 88.44 185 GLY A C 1
ATOM 1396 O O . GLY A 1 185 ? 8.434 11.672 0.392 1.00 88.44 185 GLY A O 1
ATOM 1397 N N . VAL A 1 186 ? 9.950 10.546 -0.822 1.00 89.25 186 VAL A N 1
ATOM 1398 C CA . VAL A 1 186 ? 9.692 9.230 -0.221 1.00 89.25 186 VAL A CA 1
ATOM 1399 C C . VAL A 1 186 ? 9.957 9.253 1.285 1.00 89.25 186 VAL A C 1
ATOM 1401 O O . VAL A 1 186 ? 9.123 8.792 2.057 1.00 89.25 186 VAL A O 1
ATOM 1404 N N . ALA A 1 187 ? 11.070 9.844 1.735 1.00 91.31 187 ALA A N 1
ATOM 1405 C CA . ALA A 1 187 ? 11.365 9.965 3.164 1.00 91.31 187 ALA A CA 1
ATOM 1406 C C . ALA A 1 187 ? 10.306 10.792 3.915 1.00 91.31 187 ALA A C 1
ATOM 1408 O O . ALA A 1 187 ? 9.919 10.429 5.025 1.00 91.31 187 ALA A O 1
ATOM 1409 N N . SER A 1 188 ? 9.821 11.878 3.308 1.00 93.75 188 SER A N 1
ATOM 1410 C CA . SER A 1 188 ? 8.737 12.689 3.864 1.00 93.75 188 SER A CA 1
ATOM 1411 C C . SER A 1 188 ? 7.438 11.889 3.954 1.00 93.75 188 SER A C 1
ATOM 1413 O O . SER A 1 188 ? 6.803 11.898 5.002 1.00 93.75 188 SER A O 1
ATOM 1415 N N . ALA A 1 189 ? 7.072 11.157 2.899 1.00 92.44 189 ALA A N 1
ATOM 1416 C CA . ALA A 1 189 ? 5.876 10.316 2.880 1.00 92.44 189 ALA A CA 1
ATOM 1417 C C . ALA A 1 189 ? 5.942 9.209 3.945 1.00 92.44 189 ALA A C 1
ATOM 1419 O O . ALA A 1 189 ? 4.984 9.005 4.685 1.00 92.44 189 ALA A O 1
ATOM 1420 N N . VAL A 1 190 ? 7.100 8.557 4.109 1.00 94.62 190 VAL A N 1
ATOM 1421 C CA . VAL A 1 190 ? 7.328 7.568 5.177 1.00 94.62 190 VAL A CA 1
ATOM 1422 C C . VAL A 1 190 ? 7.150 8.191 6.564 1.00 94.62 190 VAL A C 1
ATOM 1424 O O . VAL A 1 190 ? 6.532 7.581 7.435 1.00 94.62 190 VAL A O 1
ATOM 1427 N N . GLN A 1 191 ? 7.671 9.400 6.795 1.00 95.06 191 GLN A N 1
ATOM 1428 C CA . GLN A 1 191 ? 7.492 10.095 8.074 1.00 95.06 191 GLN A CA 1
ATOM 1429 C C . GLN A 1 191 ? 6.025 10.447 8.336 1.00 95.06 191 GLN A C 1
ATOM 1431 O O . GLN A 1 191 ? 5.534 10.177 9.433 1.00 95.06 191 GLN A O 1
ATOM 1436 N N . SER A 1 192 ? 5.326 10.993 7.339 1.00 95.50 192 SER A N 1
ATOM 1437 C CA . SER A 1 192 ? 3.895 11.300 7.427 1.00 95.50 192 SER A CA 1
ATOM 1438 C C . SER A 1 192 ? 3.071 10.050 7.722 1.00 95.50 192 SER A C 1
ATOM 1440 O O . SER A 1 192 ? 2.229 10.065 8.616 1.00 95.50 192 SER A O 1
ATOM 1442 N N . LEU A 1 193 ? 3.361 8.943 7.035 1.00 94.19 193 LEU A N 1
ATOM 1443 C CA . LEU A 1 193 ? 2.667 7.676 7.229 1.00 94.19 193 LEU A CA 1
ATOM 1444 C C . LEU A 1 193 ? 2.902 7.113 8.635 1.00 94.19 193 LEU A C 1
ATOM 1446 O O . LEU A 1 193 ? 1.943 6.778 9.325 1.00 94.19 193 LEU A O 1
ATOM 1450 N N . LYS A 1 194 ? 4.154 7.087 9.115 1.00 95.25 194 LYS A N 1
ATOM 1451 C CA . LYS A 1 194 ? 4.480 6.665 10.492 1.00 95.25 194 LYS A CA 1
ATOM 1452 C C . LYS A 1 194 ? 3.767 7.529 11.538 1.00 95.25 194 LYS A C 1
ATOM 1454 O O . LYS A 1 194 ? 3.269 6.997 12.528 1.00 95.25 194 LYS A O 1
ATOM 1459 N N . ALA A 1 195 ? 3.697 8.844 11.321 1.00 94.75 195 ALA A N 1
ATOM 1460 C CA . ALA A 1 195 ? 2.986 9.756 12.213 1.00 94.75 195 ALA A CA 1
ATOM 1461 C C . ALA A 1 195 ? 1.474 9.479 12.229 1.00 94.75 195 ALA A C 1
ATOM 1463 O O . ALA A 1 195 ? 0.895 9.356 13.306 1.00 94.75 195 ALA A O 1
ATOM 1464 N N . ALA A 1 196 ? 0.857 9.298 11.060 1.00 93.38 196 ALA A N 1
ATOM 1465 C CA . ALA A 1 196 ? -0.568 8.999 10.936 1.00 93.38 196 ALA A CA 1
ATOM 1466 C C . ALA A 1 196 ? -0.944 7.632 11.543 1.00 93.38 196 ALA A C 1
ATOM 1468 O O . ALA A 1 196 ? -1.999 7.494 12.167 1.00 93.38 196 ALA A O 1
ATOM 1469 N N . ILE A 1 197 ? -0.069 6.625 11.424 1.00 92.62 197 ILE A N 1
ATOM 1470 C CA . ILE A 1 197 ? -0.236 5.323 12.093 1.00 92.62 197 ILE A CA 1
ATOM 1471 C C . ILE A 1 197 ? -0.212 5.506 13.614 1.00 92.62 197 ILE A C 1
ATOM 1473 O O . ILE A 1 197 ? -1.082 4.988 14.314 1.00 92.62 197 ILE A O 1
ATOM 1477 N N . ALA A 1 198 ? 0.758 6.264 14.135 1.00 91.75 198 ALA A N 1
ATOM 1478 C CA . ALA A 1 198 ? 0.869 6.522 15.568 1.00 91.75 198 ALA A CA 1
ATOM 1479 C C . ALA A 1 198 ? -0.339 7.302 16.116 1.00 91.75 198 ALA A C 1
ATOM 1481 O O . ALA A 1 198 ? -0.821 6.998 17.207 1.00 91.75 198 ALA A O 1
ATOM 1482 N N . GLU A 1 199 ? -0.849 8.272 15.356 1.00 90.25 199 GLU A N 1
ATOM 1483 C CA . GLU A 1 199 ? -2.064 9.017 15.693 1.00 90.25 199 GLU A CA 1
ATOM 1484 C C . GLU A 1 199 ? -3.292 8.101 15.723 1.00 90.25 199 GLU A C 1
ATOM 1486 O O . GLU A 1 199 ? -4.019 8.085 16.715 1.00 90.25 199 GLU A O 1
ATOM 1491 N N . THR A 1 200 ? -3.464 7.256 14.701 1.00 87.50 200 THR A N 1
ATOM 1492 C CA . THR A 1 200 ? -4.553 6.267 14.641 1.00 87.50 200 THR A CA 1
ATOM 1493 C C . THR A 1 200 ? -4.514 5.321 15.845 1.00 87.50 200 THR A C 1
ATOM 1495 O O . THR A 1 200 ? -5.525 5.127 16.518 1.00 87.50 200 THR A O 1
ATOM 1498 N N . ALA A 1 201 ? -3.334 4.798 16.189 1.00 86.12 201 ALA A N 1
ATOM 1499 C CA . ALA A 1 201 ? -3.165 3.931 17.354 1.00 86.12 201 ALA A CA 1
ATOM 1500 C C . ALA A 1 201 ? -3.459 4.661 18.682 1.00 86.12 201 ALA A C 1
ATOM 1502 O O . ALA A 1 201 ? -4.035 4.085 19.609 1.00 86.12 201 ALA A O 1
ATOM 1503 N N . ALA A 1 202 ? -3.092 5.942 18.795 1.00 86.00 202 ALA A N 1
ATOM 1504 C CA . ALA A 1 202 ? -3.387 6.752 19.975 1.00 86.00 202 ALA A CA 1
ATOM 1505 C C . ALA A 1 202 ? -4.894 7.041 20.127 1.00 86.00 202 ALA A C 1
ATOM 1507 O O . ALA A 1 202 ? -5.427 6.999 21.241 1.00 86.00 202 ALA A O 1
ATOM 1508 N N . GLU A 1 203 ? -5.605 7.294 19.027 1.00 84.62 203 GLU A N 1
ATOM 1509 C CA . GLU A 1 203 ? -7.067 7.431 19.016 1.00 84.62 203 GLU A CA 1
ATOM 1510 C C . GLU A 1 203 ? -7.772 6.137 19.448 1.00 84.62 203 GLU A C 1
ATOM 1512 O O . GLU A 1 203 ? -8.712 6.165 20.248 1.00 84.62 203 GLU A O 1
ATOM 1517 N N . GLU A 1 204 ? -7.301 4.979 18.986 1.00 80.50 204 GLU A N 1
ATOM 1518 C CA . GLU A 1 204 ? -7.843 3.684 19.408 1.00 80.50 204 GLU A CA 1
ATOM 1519 C C . GLU A 1 204 ? -7.648 3.449 20.910 1.00 80.50 204 GLU A C 1
ATOM 1521 O O . GLU A 1 204 ? -8.592 3.092 21.613 1.00 80.50 204 GLU A O 1
ATOM 1526 N N . LEU A 1 205 ? -6.462 3.742 21.447 1.00 76.38 205 LEU A N 1
ATOM 1527 C CA . LEU A 1 205 ? -6.185 3.603 22.881 1.00 76.38 205 LEU A CA 1
ATOM 1528 C C . LEU A 1 205 ? -7.024 4.555 23.745 1.00 76.38 205 LEU A C 1
ATOM 1530 O O . LEU A 1 205 ? -7.480 4.181 24.828 1.00 76.38 205 LEU A O 1
ATOM 1534 N N . THR A 1 206 ? -7.241 5.786 23.282 1.00 76.31 206 THR A N 1
ATOM 1535 C CA . THR A 1 206 ? -8.042 6.782 24.012 1.00 76.31 206 THR A CA 1
ATOM 1536 C C . THR A 1 206 ? -9.543 6.507 23.923 1.00 76.31 206 THR A C 1
ATOM 1538 O O . THR A 1 206 ? -10.260 6.739 24.897 1.00 76.31 206 THR A O 1
ATOM 1541 N N . SER A 1 207 ? -10.025 5.959 22.806 1.00 70.62 207 SER A N 1
ATOM 1542 C CA . SER A 1 207 ? -11.421 5.533 22.638 1.00 70.62 207 SER A CA 1
ATOM 1543 C C . SER A 1 207 ? -11.741 4.215 23.358 1.00 70.62 207 SER A C 1
ATOM 1545 O O . SER A 1 207 ? -12.865 4.040 23.833 1.00 70.62 207 SER A O 1
ATOM 1547 N N . ALA A 1 208 ? -10.751 3.329 23.510 1.00 63.22 208 ALA A N 1
ATOM 1548 C CA . ALA A 1 208 ? -10.842 2.089 24.280 1.00 63.22 208 ALA A CA 1
ATOM 1549 C C . ALA A 1 208 ? -10.658 2.285 25.797 1.00 63.22 208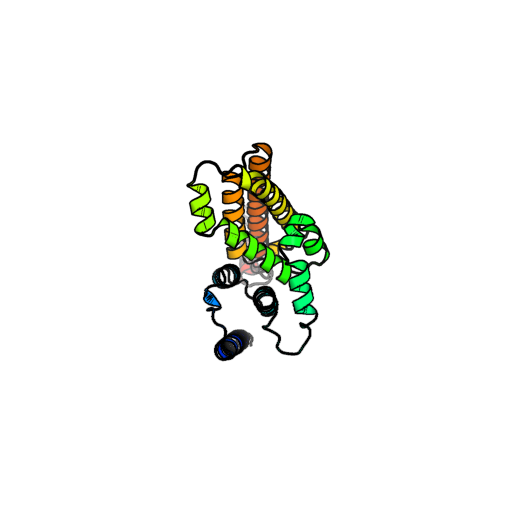 ALA A C 1
ATOM 1551 O O . ALA A 1 208 ? -10.906 1.355 26.572 1.00 63.22 208 ALA A O 1
ATOM 1552 N N . ALA A 1 209 ? -10.246 3.476 26.249 1.00 60.22 209 ALA A N 1
ATOM 1553 C CA . ALA A 1 209 ? -10.139 3.773 27.671 1.00 60.22 209 ALA A CA 1
ATOM 1554 C C . ALA A 1 209 ? -11.516 3.600 28.343 1.00 60.22 209 ALA A C 1
ATOM 1556 O O . ALA A 1 209 ? -12.514 4.153 27.863 1.00 60.22 209 ALA A O 1
ATOM 1557 N N . PRO A 1 210 ? -11.612 2.845 29.456 1.00 60.16 210 PRO A N 1
ATOM 1558 C CA . PRO A 1 210 ? -12.886 2.625 30.116 1.00 60.16 210 PRO A CA 1
ATOM 1559 C C . PRO A 1 210 ? -13.472 3.977 30.511 1.00 60.16 210 PRO A C 1
ATOM 1561 O O . PRO A 1 210 ? -12.865 4.731 31.275 1.00 60.16 210 PRO A O 1
ATOM 1564 N N . ARG A 1 211 ? -14.666 4.287 29.991 1.00 63.22 211 ARG A N 1
ATOM 1565 C CA . ARG A 1 211 ? -15.469 5.404 30.489 1.00 63.22 211 ARG A CA 1
ATOM 1566 C C . ARG A 1 211 ? -15.711 5.142 31.9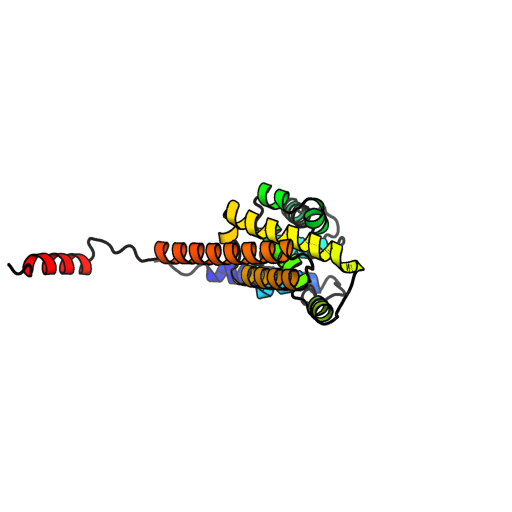71 1.00 63.22 211 ARG A C 1
ATOM 1568 O O . ARG A 1 211 ? -16.519 4.287 32.324 1.00 63.22 211 ARG A O 1
ATOM 1575 N N . ILE A 1 212 ? -14.961 5.832 32.827 1.00 64.19 212 ILE A N 1
ATOM 1576 C CA . ILE A 1 212 ? -15.133 5.744 34.272 1.00 64.19 212 ILE A CA 1
ATOM 1577 C C . ILE A 1 212 ? -16.536 6.268 34.556 1.00 64.19 212 ILE A C 1
ATOM 1579 O O . ILE A 1 212 ? -16.809 7.445 34.318 1.00 64.19 212 ILE A O 1
ATOM 1583 N N . ASP A 1 213 ? -17.428 5.389 35.016 1.00 72.38 213 ASP A N 1
ATOM 1584 C CA . ASP A 1 213 ? -18.764 5.794 35.435 1.00 72.38 213 ASP A CA 1
ATOM 1585 C C . ASP A 1 213 ? -18.607 6.830 36.562 1.00 72.38 213 ASP A C 1
ATOM 1587 O O . ASP A 1 213 ? -18.044 6.498 37.618 1.00 72.38 213 ASP A O 1
ATOM 1591 N N . PRO A 1 214 ? -19.065 8.080 36.361 1.00 69.19 214 PRO A N 1
ATOM 1592 C CA . PRO A 1 214 ? -18.969 9.121 37.378 1.00 69.19 214 PRO A CA 1
ATOM 1593 C C . PRO A 1 214 ? -19.748 8.769 38.654 1.00 69.19 214 PRO A C 1
ATOM 1595 O O . PRO A 1 214 ? -19.469 9.341 39.705 1.00 69.19 214 PRO A O 1
ATOM 1598 N N . ASN A 1 215 ? -20.673 7.804 38.585 1.00 75.12 215 ASN A N 1
ATOM 1599 C CA . ASN A 1 215 ? -21.408 7.267 39.727 1.00 75.12 215 ASN A CA 1
ATOM 1600 C C . ASN A 1 215 ? -20.810 5.965 40.280 1.00 75.12 215 ASN A C 1
ATOM 1602 O O . ASN A 1 215 ? -21.400 5.365 41.183 1.00 75.12 215 ASN A O 1
ATOM 1606 N N . SER A 1 216 ? -19.652 5.508 39.788 1.00 77.38 216 SER A N 1
ATOM 1607 C CA . SER A 1 216 ? -19.023 4.322 40.364 1.00 77.38 216 SER A CA 1
ATOM 1608 C C . SER A 1 216 ? -18.674 4.572 41.839 1.00 77.38 216 SER A C 1
ATOM 1610 O O . SER A 1 216 ? -18.260 5.683 42.200 1.00 77.38 216 SER A O 1
ATOM 1612 N N . PRO A 1 217 ? -18.772 3.548 42.708 1.00 77.00 217 PRO A N 1
ATOM 1613 C CA . PRO A 1 217 ? -18.445 3.682 44.128 1.00 77.00 217 PRO A CA 1
ATOM 1614 C C . PRO A 1 217 ? -17.056 4.291 44.376 1.00 77.00 217 PRO A C 1
ATOM 1616 O O . PRO A 1 217 ? -16.863 5.034 45.337 1.00 77.00 217 PRO A O 1
ATOM 1619 N N . TYR A 1 218 ? -16.103 4.027 43.477 1.00 76.19 218 TYR A N 1
ATOM 1620 C CA . TYR A 1 218 ? -14.741 4.548 43.541 1.00 76.19 218 TYR A CA 1
ATOM 1621 C C . TYR A 1 218 ? -14.672 6.070 43.322 1.00 76.19 218 TYR A C 1
ATOM 1623 O O . TYR A 1 218 ? -14.047 6.778 44.115 1.00 76.19 218 TYR A O 1
ATOM 1631 N N . GLU A 1 219 ? -15.347 6.605 42.299 1.00 77.69 219 GLU A N 1
ATOM 1632 C CA . GLU A 1 219 ? -15.366 8.054 42.040 1.00 77.69 219 GLU A CA 1
ATOM 1633 C C . GLU A 1 219 ? -16.207 8.813 43.078 1.00 77.69 219 GLU A C 1
ATOM 1635 O O . GLU A 1 219 ? -15.801 9.886 43.535 1.00 77.69 219 GLU A O 1
ATOM 1640 N N . VAL A 1 220 ? -17.299 8.216 43.571 1.00 77.19 220 VAL A N 1
ATOM 1641 C CA . VAL A 1 220 ? -18.085 8.777 44.683 1.00 77.19 220 VAL A CA 1
ATOM 1642 C C . VAL A 1 220 ? -17.230 8.892 45.952 1.00 77.19 220 VAL A C 1
ATOM 1644 O O . VAL A 1 220 ? -17.182 9.957 46.573 1.00 77.19 220 VAL A O 1
ATOM 1647 N N . MET A 1 221 ? -16.479 7.847 46.322 1.00 73.62 221 MET A N 1
ATOM 1648 C CA . MET A 1 221 ? -15.582 7.898 47.487 1.00 73.62 221 MET A CA 1
ATOM 1649 C C . MET A 1 221 ? -14.457 8.929 47.318 1.00 73.62 221 MET A C 1
ATOM 1651 O O . MET A 1 221 ? -14.117 9.633 48.271 1.00 73.62 221 MET A O 1
ATOM 1655 N N . LYS A 1 222 ? -13.915 9.080 46.108 1.00 76.38 222 LYS A N 1
ATOM 1656 C CA . LYS A 1 222 ? -12.872 10.066 45.788 1.00 76.38 222 LYS A CA 1
ATOM 1657 C C . LYS A 1 222 ? -13.377 11.510 45.888 1.00 76.38 222 LYS A C 1
ATOM 1659 O O . LYS A 1 222 ? -12.668 12.369 46.421 1.00 76.38 222 LYS A O 1
ATOM 1664 N N . GLN A 1 223 ? -14.603 11.792 45.442 1.00 73.00 223 GLN A N 1
ATOM 1665 C CA . GLN A 1 223 ? -15.225 13.114 45.595 1.00 73.00 223 GLN A CA 1
ATOM 1666 C C . GLN A 1 223 ? -15.555 13.441 47.057 1.00 73.00 223 GLN A C 1
ATOM 1668 O O . GLN A 1 223 ? -15.301 14.563 47.509 1.00 73.00 223 GLN A O 1
ATOM 1673 N N . VAL A 1 224 ? -16.047 12.458 47.818 1.00 71.62 224 VAL A N 1
ATOM 1674 C CA . VAL A 1 224 ? -16.309 12.596 49.261 1.00 71.62 224 VAL A CA 1
ATOM 1675 C C . VAL A 1 224 ? -15.010 12.838 50.040 1.00 71.62 224 VAL A C 1
ATOM 1677 O O . VAL A 1 224 ? -14.977 13.664 50.952 1.00 71.62 224 VAL A O 1
ATOM 1680 N N . ALA A 1 225 ? -13.908 12.184 49.662 1.00 71.75 225 ALA A N 1
ATOM 1681 C CA . ALA A 1 225 ? -12.601 12.427 50.268 1.00 71.75 225 ALA A CA 1
ATOM 1682 C C . ALA A 1 225 ? -12.093 13.854 49.979 1.00 71.75 225 ALA A C 1
ATOM 1684 O O . ALA A 1 225 ? -11.678 14.561 50.897 1.00 71.75 225 ALA A O 1
ATOM 1685 N N . LYS A 1 226 ? -12.203 14.337 48.734 1.00 68.88 226 L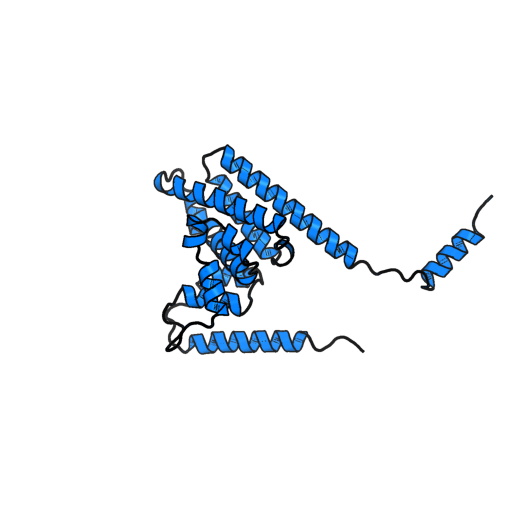YS A N 1
ATOM 1686 C CA . LYS A 1 226 ? -11.812 15.715 48.372 1.00 68.88 226 LYS A CA 1
ATOM 1687 C C . LYS A 1 226 ? -12.627 16.799 49.088 1.00 68.88 226 LYS A C 1
ATOM 1689 O O . LYS A 1 226 ? -12.104 17.882 49.337 1.00 68.88 226 LYS A O 1
ATOM 1694 N N . THR A 1 227 ? -13.892 16.534 49.415 1.00 67.69 227 THR A N 1
ATOM 1695 C CA . THR A 1 227 ? -14.745 17.480 50.157 1.00 67.69 227 THR A CA 1
ATOM 1696 C C . THR A 1 227 ? -14.496 17.444 51.662 1.00 67.69 227 THR A C 1
ATOM 1698 O O . THR A 1 227 ? -14.526 18.497 52.293 1.00 67.69 227 THR A O 1
ATOM 1701 N N . LYS A 1 228 ? -14.193 16.274 52.241 1.00 60.56 228 LYS A N 1
ATOM 1702 C CA . LYS A 1 228 ? -13.912 16.140 53.682 1.00 60.56 228 LYS A CA 1
ATOM 1703 C C . LYS A 1 228 ? -12.513 16.600 54.098 1.00 60.56 228 LYS A C 1
ATOM 1705 O O . LYS A 1 228 ? -12.352 17.038 55.230 1.00 60.56 228 LYS A O 1
ATOM 1710 N N . PHE A 1 229 ? -11.527 16.537 53.204 1.00 57.09 229 PHE A N 1
ATOM 1711 C CA . PHE A 1 229 ? -10.131 16.893 53.499 1.00 57.09 229 PHE A CA 1
ATOM 1712 C C . PHE A 1 229 ? -9.676 18.205 52.847 1.00 57.09 229 PHE A C 1
ATOM 1714 O O . PHE A 1 229 ? -8.481 18.417 52.650 1.00 57.09 229 PHE A O 1
ATOM 1721 N N . LYS A 1 230 ? -10.605 19.116 52.523 1.00 50.19 230 LYS A N 1
ATOM 1722 C CA . LYS A 1 230 ? -10.252 20.501 52.180 1.00 50.19 230 LYS A CA 1
ATOM 1723 C C . LYS A 1 230 ? -9.694 21.181 53.439 1.00 50.19 230 LYS A C 1
ATOM 1725 O O . LYS A 1 230 ? -10.441 21.731 54.244 1.00 50.19 230 LYS A O 1
ATOM 1730 N N . VAL A 1 231 ? -8.381 21.061 53.634 1.00 51.66 231 VAL A N 1
ATOM 1731 C CA . VAL A 1 231 ? -7.626 21.770 54.672 1.00 51.66 231 VAL A CA 1
ATOM 1732 C C . VAL A 1 231 ? -7.744 23.266 54.371 1.00 51.66 231 VAL A C 1
ATOM 1734 O O . VAL A 1 231 ? -7.454 23.690 53.251 1.00 51.66 231 VAL A O 1
ATOM 1737 N N . LYS A 1 232 ? -8.272 24.023 55.336 1.00 47.47 232 LYS A N 1
ATOM 1738 C CA . LYS A 1 232 ? -8.230 25.490 55.342 1.00 47.47 232 LYS A CA 1
ATOM 1739 C C . LYS A 1 232 ? -6.816 25.971 55.625 1.00 47.47 232 LYS A C 1
ATOM 1741 O O . LYS A 1 232 ? -6.160 25.327 56.472 1.00 47.47 232 LYS A O 1
#

Foldseek 3Di:
DDDDPPVVVVVVVVVVVVVVLVVLVVVDDPDRPCPPQLSVLCVVLVVDDPLLVLLSVCVVDVCSPPPDDDDPSSVVLNVLQPVVCCLPVNNVVVLVVVDLSSLSSNLSVLLSVQVDPVNVVVLVDPDDPVCQVVLLSSLVRLLSSLVSCLVSVVLLVGRPSSLVSSLVSLQSSLSPHPDPVSVVSSVVSSVVSVVSNVVSVVVVVVVPPPPPDCPPPVNVVVVVCVVVPPDD

pLDDT: mean 72.1, std 20.1, range [25.67, 95.5]